Protein AF-A0A1F2Q9S8-F1 (afdb_monomer_lite)

Foldseek 3Di:
DVLLVVLLVVLVVLLVVLVVLLVLLVVLLVVLVVLLVVLVVLLVVLVVLLVVLVVLLVVLVVLLVVLVVLLVVLVVCVVVVNVVVSVVSPVSSVVSNVVSVVSNVVSVVSNVVSVVSNVVSVVSNVSSVVSNVSSVVSNVSSVVSNVVSVVSNVVSVVVVVVVVVVVVVVVVVVVVVVVVVVVVVVVVVVVVVVVD

Structure (mmCIF, N/CA/C/O backbone):
data_AF-A0A1F2Q9S8-F1
#
_entry.id   AF-A0A1F2Q9S8-F1
#
loop_
_atom_site.group_PDB
_atom_site.id
_atom_site.type_symbol
_atom_site.label_atom_id
_atom_site.label_alt_id
_atom_site.label_comp_id
_atom_site.label_asym_id
_atom_site.label_entity_id
_atom_site.label_seq_id
_atom_site.pdbx_PDB_ins_code
_atom_site.Cartn_x
_atom_site.Cartn_y
_atom_site.Cartn_z
_atom_site.occupancy
_atom_site.B_iso_or_equiv
_atom_site.auth_seq_id
_atom_site.auth_comp_id
_atom_site.auth_asym_id
_atom_site.auth_atom_id
_atom_site.pdbx_PDB_model_num
ATOM 1 N N . MET A 1 1 ? 30.859 6.695 -45.271 1.00 65.25 1 MET A N 1
ATOM 2 C CA . MET A 1 1 ? 31.665 6.628 -44.022 1.00 65.25 1 MET A CA 1
ATOM 3 C C . MET A 1 1 ? 31.044 7.451 -42.889 1.00 65.25 1 MET A C 1
ATOM 5 O O . MET A 1 1 ? 30.723 6.856 -41.873 1.00 65.25 1 MET A O 1
ATOM 9 N N . ILE A 1 2 ? 30.815 8.766 -43.056 1.00 80.19 2 ILE A N 1
ATOM 10 C CA . ILE A 1 2 ? 30.236 9.647 -42.009 1.00 80.19 2 ILE A CA 1
ATOM 11 C C . ILE A 1 2 ? 28.871 9.138 -41.509 1.00 80.19 2 ILE A C 1
ATOM 13 O O . ILE A 1 2 ? 28.697 8.956 -40.314 1.00 80.19 2 ILE A O 1
ATOM 17 N N . GLN A 1 3 ? 27.969 8.761 -42.421 1.00 83.81 3 GLN A N 1
ATOM 18 C CA . GLN A 1 3 ? 26.651 8.215 -42.061 1.00 83.81 3 GLN A CA 1
ATOM 19 C C . GLN A 1 3 ? 26.720 6.936 -41.205 1.00 83.81 3 GLN A C 1
ATOM 21 O O . GLN A 1 3 ? 25.879 6.733 -40.338 1.00 83.81 3 GLN A O 1
ATOM 26 N N . GLY A 1 4 ? 27.731 6.084 -41.412 1.00 88.88 4 GLY A N 1
ATOM 27 C CA . GLY A 1 4 ? 27.910 4.879 -40.600 1.00 88.88 4 GLY A CA 1
ATOM 28 C C . GLY A 1 4 ? 28.451 5.178 -39.200 1.00 88.88 4 GLY A C 1
ATOM 29 O O . GLY A 1 4 ? 28.052 4.532 -38.237 1.00 88.88 4 GLY A O 1
ATOM 30 N N . VAL A 1 5 ? 29.310 6.195 -39.065 1.00 91.12 5 VAL A N 1
ATOM 31 C CA . VAL A 1 5 ? 29.773 6.687 -37.755 1.00 91.12 5 VAL A CA 1
ATOM 32 C C . VAL A 1 5 ? 28.615 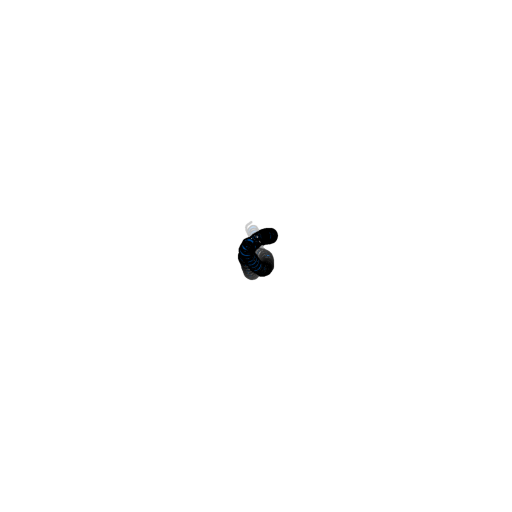7.309 -36.974 1.00 91.12 5 VAL A C 1
ATOM 34 O O . VAL A 1 5 ? 28.475 7.037 -35.783 1.00 91.12 5 VAL A O 1
ATOM 37 N N . ASP A 1 6 ? 27.759 8.083 -37.644 1.00 93.69 6 ASP A N 1
ATOM 38 C CA . ASP A 1 6 ? 26.580 8.694 -37.026 1.00 93.69 6 ASP A CA 1
ATOM 39 C C . ASP A 1 6 ? 25.583 7.629 -36.535 1.00 93.69 6 ASP A C 1
ATOM 41 O O . ASP A 1 6 ? 25.108 7.710 -35.401 1.00 93.69 6 ASP A O 1
ATOM 45 N N . ALA A 1 7 ? 25.328 6.586 -37.335 1.00 93.38 7 ALA A N 1
ATOM 46 C CA . ALA A 1 7 ? 24.478 5.458 -36.943 1.00 93.38 7 ALA A CA 1
ATOM 47 C C . ALA A 1 7 ? 25.038 4.689 -35.730 1.00 93.38 7 ALA A C 1
ATOM 49 O O . ALA A 1 7 ? 24.298 4.380 -34.799 1.00 93.38 7 ALA A O 1
ATOM 50 N N . MET A 1 8 ? 26.356 4.464 -35.665 1.00 94.38 8 MET A N 1
ATOM 51 C CA . MET A 1 8 ? 26.987 3.852 -34.485 1.00 94.38 8 MET A CA 1
ATOM 52 C C . MET A 1 8 ? 26.904 4.732 -33.237 1.00 94.38 8 MET A C 1
ATOM 54 O O . MET A 1 8 ? 26.720 4.224 -32.131 1.00 94.38 8 MET A O 1
ATOM 58 N N . ALA A 1 9 ? 27.051 6.049 -33.391 1.00 95.50 9 ALA A N 1
ATOM 59 C CA . ALA A 1 9 ? 26.916 6.979 -32.276 1.00 95.50 9 ALA A CA 1
ATOM 60 C C . ALA A 1 9 ? 25.474 6.995 -31.742 1.00 95.50 9 ALA A C 1
ATOM 62 O O . ALA A 1 9 ? 25.270 7.009 -30.524 1.00 95.50 9 ALA A O 1
ATOM 63 N N . ALA A 1 10 ? 24.482 6.940 -32.639 1.00 95.75 10 ALA A N 1
ATOM 64 C CA . ALA A 1 10 ? 23.075 6.792 -32.280 1.00 95.75 10 ALA A CA 1
ATOM 65 C C . ALA A 1 10 ? 22.824 5.464 -31.550 1.00 95.75 10 ALA A C 1
ATOM 67 O O . ALA A 1 10 ? 22.275 5.479 -30.449 1.00 95.75 10 ALA A O 1
ATOM 68 N N . ALA A 1 11 ? 23.322 4.346 -32.087 1.00 96.81 11 ALA A N 1
ATOM 69 C CA . ALA A 1 11 ? 23.244 3.037 -31.445 1.00 96.81 11 ALA A CA 1
ATOM 70 C C . ALA A 1 11 ? 23.799 3.071 -30.013 1.00 96.81 11 ALA A C 1
ATOM 72 O O . ALA A 1 11 ? 23.121 2.661 -29.070 1.00 96.81 11 ALA A O 1
ATOM 73 N N . GLU A 1 12 ? 24.999 3.621 -29.807 1.00 97.44 12 GLU A N 1
ATOM 74 C CA . GLU A 1 12 ? 25.605 3.703 -28.475 1.00 97.44 12 GLU A CA 1
ATOM 75 C C . GLU A 1 12 ? 24.784 4.577 -27.512 1.00 97.44 12 GLU A C 1
ATOM 77 O O . GLU A 1 12 ? 24.667 4.259 -26.319 1.00 97.44 12 GLU A O 1
ATOM 82 N N . ALA A 1 13 ? 24.214 5.678 -28.008 1.00 96.69 13 ALA A N 1
ATOM 83 C CA . ALA A 1 13 ? 23.355 6.552 -27.219 1.00 96.69 13 ALA A CA 1
ATOM 84 C C . ALA A 1 13 ? 22.082 5.824 -26.762 1.00 96.69 13 ALA A C 1
ATOM 86 O O . ALA A 1 13 ? 21.768 5.859 -25.567 1.00 96.69 13 ALA A O 1
ATOM 87 N N . VAL A 1 14 ? 21.414 5.108 -27.672 1.00 97.31 14 VAL A N 1
ATOM 88 C CA . VAL A 1 14 ? 20.227 4.300 -27.359 1.00 97.31 14 VAL A CA 1
ATOM 89 C C . VAL A 1 14 ? 20.585 3.203 -26.346 1.00 97.31 14 VAL A C 1
ATOM 91 O O . VAL A 1 14 ? 19.981 3.158 -25.277 1.00 97.31 14 VAL A O 1
ATOM 94 N N . ALA A 1 15 ? 21.662 2.432 -26.547 1.00 97.62 15 ALA A N 1
ATOM 95 C CA . ALA A 1 15 ? 22.108 1.411 -25.581 1.00 97.62 15 ALA A CA 1
ATOM 96 C C . ALA A 1 15 ? 22.413 1.974 -24.182 1.00 97.62 15 ALA A C 1
ATOM 98 O O . ALA A 1 15 ? 22.233 1.306 -23.154 1.00 97.62 15 ALA A O 1
ATOM 99 N N . LYS A 1 16 ? 22.957 3.194 -24.091 1.00 97.81 16 LYS A N 1
ATOM 100 C CA . LYS A 1 16 ? 23.174 3.861 -22.797 1.00 97.81 16 LYS A CA 1
ATOM 101 C C . LYS A 1 16 ? 21.846 4.231 -22.144 1.00 97.81 16 LYS A C 1
ATOM 103 O O . LYS A 1 16 ? 21.702 3.973 -20.946 1.00 97.81 16 LYS A O 1
ATOM 108 N N . LEU A 1 17 ? 20.906 4.794 -22.902 1.00 97.50 17 LEU A N 1
ATOM 109 C CA . LEU A 1 17 ? 19.589 5.175 -22.400 1.00 97.50 17 LEU A CA 1
ATOM 110 C C . LEU A 1 17 ? 18.799 3.946 -21.937 1.00 97.50 17 LEU A C 1
ATOM 112 O O . LEU A 1 17 ? 18.350 3.934 -20.792 1.00 97.50 17 LEU A O 1
ATOM 116 N N . SER A 1 18 ? 18.751 2.880 -22.737 1.00 97.62 18 SER A N 1
ATOM 117 C CA . SER A 1 18 ? 18.101 1.613 -22.383 1.00 97.62 18 SER A CA 1
ATOM 118 C C . SER A 1 18 ? 18.614 1.061 -21.059 1.00 97.62 18 SER A C 1
ATOM 120 O O . SER A 1 18 ? 17.834 0.749 -20.168 1.00 97.62 18 SER A O 1
ATOM 122 N N . ARG A 1 19 ? 19.932 1.058 -20.824 1.00 98.19 19 ARG A N 1
ATOM 123 C CA . ARG A 1 19 ? 20.497 0.616 -19.531 1.00 98.19 19 ARG A CA 1
ATOM 124 C C . ARG A 1 19 ? 20.125 1.508 -18.346 1.00 98.19 19 ARG A C 1
ATOM 126 O O . ARG A 1 19 ? 20.180 1.058 -17.200 1.00 98.19 19 ARG A O 1
ATOM 133 N N . VAL A 1 20 ? 19.852 2.791 -18.566 1.00 98.12 20 VAL A N 1
ATOM 134 C CA . VAL A 1 20 ? 19.359 3.690 -17.509 1.00 98.12 20 VAL A CA 1
ATOM 135 C C . VAL A 1 20 ? 17.890 3.398 -17.230 1.00 98.12 20 VAL A C 1
ATOM 137 O O . VAL A 1 20 ? 17.534 3.216 -16.067 1.00 98.12 20 VAL A O 1
ATOM 140 N N . VAL A 1 21 ? 17.073 3.282 -18.277 1.00 97.94 21 VAL A N 1
ATOM 141 C CA . VAL A 1 21 ? 15.643 2.975 -18.169 1.00 97.94 21 VAL A CA 1
ATOM 142 C C . VAL A 1 21 ? 15.426 1.595 -17.539 1.00 97.94 21 VAL A C 1
ATOM 144 O O . VAL A 1 21 ? 14.635 1.492 -16.612 1.00 97.94 21 VAL A O 1
ATOM 147 N N . ALA A 1 22 ? 16.209 0.578 -17.910 1.00 98.38 22 ALA A N 1
ATOM 148 C CA . ALA A 1 22 ? 16.161 -0.755 -17.305 1.00 98.38 22 ALA A CA 1
ATOM 149 C C . ALA A 1 22 ? 16.418 -0.715 -15.791 1.00 98.38 22 ALA A C 1
ATOM 151 O O . ALA A 1 22 ? 15.724 -1.349 -14.999 1.00 98.38 22 ALA A O 1
ATOM 152 N N . ARG A 1 23 ? 17.425 0.063 -15.366 1.00 98.12 23 ARG A N 1
ATOM 153 C CA . ARG A 1 23 ? 17.747 0.235 -13.942 1.00 98.12 23 ARG A CA 1
ATOM 154 C C . ARG A 1 23 ? 16.655 0.989 -13.193 1.00 98.12 23 ARG A C 1
ATOM 156 O O . ARG A 1 23 ? 16.403 0.652 -12.041 1.00 98.12 23 ARG A O 1
ATOM 163 N N . ALA A 1 24 ? 16.040 1.988 -13.824 1.00 97.94 24 ALA A N 1
ATOM 164 C CA . ALA A 1 24 ? 14.883 2.672 -13.262 1.00 97.94 24 ALA A CA 1
ATOM 165 C C . ALA A 1 24 ? 13.705 1.696 -13.124 1.00 97.94 24 ALA A C 1
ATOM 167 O O . ALA A 1 24 ? 13.215 1.515 -12.020 1.00 97.94 24 ALA A O 1
ATOM 168 N N . GLY A 1 25 ? 13.363 0.957 -14.181 1.00 98.31 25 GLY A N 1
ATOM 169 C CA . GLY A 1 25 ? 12.264 -0.005 -14.154 1.00 98.31 25 GLY A CA 1
ATOM 170 C C . GLY A 1 25 ? 12.431 -1.093 -13.093 1.00 98.31 25 GLY A C 1
ATOM 171 O O . GLY A 1 25 ? 11.531 -1.330 -12.294 1.00 98.31 25 GLY A O 1
ATOM 172 N N . ALA A 1 26 ? 13.623 -1.689 -12.987 1.00 98.31 26 ALA A N 1
ATOM 173 C CA . ALA A 1 26 ? 13.920 -2.667 -11.938 1.00 98.31 26 ALA A CA 1
ATOM 174 C C . ALA A 1 26 ? 13.807 -2.081 -10.519 1.00 98.31 26 ALA A C 1
ATOM 176 O O . ALA A 1 26 ? 13.418 -2.782 -9.580 1.00 98.31 26 ALA A O 1
ATOM 177 N N . LYS A 1 27 ? 14.167 -0.803 -10.346 1.00 98.38 27 LYS A N 1
ATOM 178 C CA . LYS A 1 27 ? 14.027 -0.102 -9.071 1.00 98.38 27 LYS A CA 1
ATOM 179 C C . LYS A 1 27 ? 12.552 0.125 -8.736 1.00 98.38 27 LYS A C 1
ATOM 181 O O . LYS A 1 27 ? 12.167 -0.164 -7.607 1.00 98.38 27 LYS A O 1
ATOM 186 N N . ASP A 1 28 ? 11.756 0.577 -9.695 1.00 98.56 28 ASP A N 1
ATOM 187 C CA . ASP A 1 28 ? 10.343 0.900 -9.487 1.00 98.56 28 ASP A CA 1
ATOM 188 C C . ASP A 1 28 ? 9.533 -0.365 -9.166 1.00 98.56 28 ASP A C 1
ATOM 190 O O . ASP A 1 28 ? 8.791 -0.382 -8.189 1.00 98.56 28 ASP A O 1
ATOM 194 N N . VAL A 1 29 ? 9.795 -1.496 -9.841 1.00 98.62 29 VAL A N 1
ATOM 195 C CA . VAL A 1 29 ? 9.211 -2.803 -9.462 1.00 98.62 29 VAL A CA 1
ATOM 196 C C . VAL A 1 29 ? 9.560 -3.175 -8.014 1.00 98.62 29 VAL A C 1
ATOM 198 O O . VAL A 1 29 ? 8.713 -3.634 -7.239 1.00 98.62 29 VAL A O 1
ATOM 201 N N . LEU A 1 30 ? 10.815 -2.976 -7.605 1.00 98.31 30 LEU A N 1
ATOM 202 C CA . LEU A 1 30 ? 11.242 -3.271 -6.237 1.00 98.31 30 LEU A CA 1
ATOM 203 C C . LEU A 1 30 ? 10.598 -2.328 -5.208 1.00 98.31 30 LEU A C 1
ATOM 205 O O . LEU A 1 30 ? 10.304 -2.748 -4.089 1.00 98.31 30 LEU A O 1
ATOM 209 N N . GLU A 1 31 ? 10.418 -1.053 -5.536 1.00 98.19 31 GLU A N 1
ATOM 210 C CA . GLU A 1 31 ? 9.751 -0.089 -4.658 1.00 98.19 31 GLU A CA 1
ATOM 211 C C . GLU A 1 31 ? 8.249 -0.378 -4.576 1.00 98.19 31 GLU A C 1
ATOM 213 O O . GLU A 1 31 ? 7.729 -0.501 -3.466 1.00 98.19 31 GLU A O 1
ATOM 218 N N . GLY A 1 32 ? 7.589 -0.641 -5.702 1.00 98.38 32 GLY A N 1
ATOM 219 C CA . GLY A 1 32 ? 6.180 -1.019 -5.759 1.00 98.38 32 GLY A CA 1
ATOM 220 C C . GLY A 1 32 ? 5.868 -2.284 -4.958 1.00 98.38 32 GLY A C 1
ATOM 221 O O . GLY A 1 32 ? 4.951 -2.290 -4.138 1.00 98.38 32 GLY A O 1
ATOM 222 N N . THR A 1 33 ? 6.694 -3.331 -5.059 1.00 98.31 33 THR A N 1
ATOM 223 C CA . THR A 1 33 ? 6.523 -4.551 -4.237 1.00 98.31 33 THR A CA 1
ATOM 224 C C . THR A 1 33 ? 6.689 -4.302 -2.735 1.00 98.31 33 THR A C 1
ATOM 226 O O . THR A 1 33 ? 5.971 -4.899 -1.930 1.00 98.31 33 THR A O 1
ATOM 229 N N . LYS A 1 34 ? 7.587 -3.397 -2.321 1.00 98.19 34 LYS A N 1
ATOM 230 C CA . LYS A 1 34 ? 7.711 -2.992 -0.908 1.00 98.19 34 LYS A CA 1
ATOM 231 C C . LYS A 1 34 ? 6.494 -2.207 -0.435 1.00 98.19 34 LYS A C 1
ATOM 233 O O . LYS A 1 34 ? 6.051 -2.405 0.693 1.00 98.19 34 LYS A O 1
ATOM 238 N N . VAL A 1 35 ? 5.964 -1.329 -1.282 1.00 98.19 35 VAL A N 1
ATOM 239 C CA . VAL A 1 35 ? 4.748 -0.561 -0.996 1.00 98.19 35 VAL A CA 1
ATOM 240 C C . VAL A 1 35 ? 3.543 -1.501 -0.859 1.00 98.19 35 VAL A C 1
ATOM 242 O O . VAL A 1 35 ? 2.776 -1.359 0.091 1.00 98.19 35 VAL A O 1
ATOM 245 N N . LEU A 1 36 ? 3.429 -2.525 -1.710 1.00 98.31 36 LEU A N 1
ATOM 246 C CA . LEU A 1 36 ? 2.415 -3.583 -1.590 1.00 98.31 36 LEU A CA 1
ATOM 247 C C . LEU A 1 36 ? 2.557 -4.406 -0.305 1.00 98.31 36 LEU A C 1
ATOM 249 O O . LEU A 1 36 ? 1.564 -4.737 0.336 1.00 98.31 36 LEU A O 1
ATOM 253 N N . ALA A 1 37 ? 3.779 -4.733 0.111 1.00 98.31 37 ALA A N 1
ATOM 254 C CA . ALA A 1 37 ? 3.985 -5.399 1.396 1.00 98.31 37 ALA A CA 1
ATOM 255 C C . ALA A 1 37 ? 3.545 -4.496 2.564 1.00 98.31 37 ALA A C 1
ATOM 257 O O . ALA A 1 37 ? 2.824 -4.933 3.460 1.00 98.31 37 ALA A O 1
ATOM 258 N N . ALA A 1 38 ? 3.908 -3.211 2.517 1.00 98.19 38 ALA A N 1
ATOM 259 C CA . ALA A 1 38 ? 3.494 -2.241 3.526 1.00 98.19 38 ALA A CA 1
ATOM 260 C C . ALA A 1 38 ? 1.967 -2.058 3.569 1.00 98.19 38 ALA A C 1
ATOM 262 O O . ALA A 1 38 ? 1.398 -1.912 4.651 1.00 98.19 38 ALA A O 1
ATOM 263 N N . SER A 1 39 ? 1.280 -2.100 2.423 1.00 98.44 39 SER A N 1
ATOM 264 C CA . SER A 1 39 ? -0.182 -2.017 2.388 1.00 98.44 39 SER A CA 1
ATOM 265 C C . SER A 1 39 ? -0.843 -3.213 3.078 1.00 98.44 39 SER A C 1
ATOM 267 O O . SER A 1 39 ? -1.779 -3.031 3.857 1.00 98.44 39 SER A O 1
ATOM 269 N N . GLN A 1 40 ? -0.315 -4.424 2.889 1.00 98.06 40 GLN A N 1
ATOM 270 C CA . GLN A 1 40 ? -0.795 -5.634 3.568 1.00 98.06 40 GLN A CA 1
ATOM 271 C C . GLN A 1 40 ? -0.587 -5.577 5.087 1.00 98.06 40 GLN A C 1
ATOM 273 O O . GLN A 1 40 ? -1.463 -5.998 5.854 1.00 98.06 40 GLN A O 1
ATOM 278 N N . ASP A 1 41 ? 0.534 -5.013 5.537 1.00 98.31 41 ASP A N 1
ATOM 279 C CA . ASP A 1 41 ? 0.789 -4.789 6.961 1.00 98.31 41 ASP A CA 1
ATOM 280 C C . ASP A 1 41 ? -0.227 -3.806 7.558 1.00 98.31 41 ASP A C 1
ATOM 282 O O . ASP A 1 41 ? -0.808 -4.075 8.615 1.00 98.31 41 ASP A O 1
ATOM 286 N N . ILE A 1 42 ? -0.513 -2.699 6.862 1.00 98.06 42 ILE A N 1
ATOM 287 C CA . ILE A 1 42 ? -1.533 -1.725 7.283 1.00 98.06 42 ILE A CA 1
ATOM 288 C C . ILE A 1 42 ? -2.918 -2.382 7.318 1.00 98.06 42 ILE A C 1
ATOM 290 O O . ILE A 1 42 ? -3.662 -2.191 8.284 1.00 98.06 42 ILE A O 1
ATOM 294 N N . ALA A 1 43 ? -3.262 -3.198 6.318 1.00 98.06 43 ALA A N 1
ATOM 295 C CA . ALA A 1 43 ? -4.525 -3.931 6.293 1.00 98.06 43 ALA A CA 1
ATOM 296 C C . ALA A 1 43 ? -4.645 -4.856 7.518 1.00 98.06 43 ALA A C 1
ATOM 298 O O . ALA A 1 43 ? -5.659 -4.843 8.220 1.00 98.06 43 ALA A O 1
ATOM 299 N N . SER A 1 44 ? -3.579 -5.584 7.852 1.00 98.25 44 SER A N 1
ATOM 300 C CA . SER A 1 44 ? -3.530 -6.464 9.026 1.00 98.25 44 SER A CA 1
ATOM 301 C C . SER A 1 44 ? -3.675 -5.690 10.342 1.00 98.25 44 SER A C 1
ATOM 303 O O . SER A 1 44 ? -4.423 -6.101 11.233 1.00 98.25 44 SER A O 1
ATOM 305 N N . GLN A 1 45 ? -3.023 -4.530 10.459 1.00 97.75 45 GLN A N 1
ATOM 306 C CA . GLN A 1 45 ? -3.175 -3.640 11.614 1.00 97.75 45 GLN A CA 1
ATOM 307 C C . GLN A 1 45 ? -4.596 -3.082 11.725 1.00 97.75 45 GLN A C 1
ATOM 309 O O . GLN A 1 45 ? -5.137 -3.008 12.829 1.00 97.75 45 GLN A O 1
ATOM 314 N N . SER A 1 46 ? -5.231 -2.737 10.602 1.00 97.62 46 SER A N 1
ATOM 315 C CA . SER A 1 46 ? -6.605 -2.231 10.590 1.00 97.62 46 SER A CA 1
ATOM 316 C C . SER A 1 46 ? -7.595 -3.259 11.149 1.00 97.62 46 SER A C 1
ATOM 318 O O . SER A 1 46 ? -8.444 -2.916 11.973 1.00 97.62 46 SER A O 1
ATOM 320 N N . LEU A 1 47 ? -7.420 -4.539 10.799 1.00 97.94 47 LEU A N 1
ATOM 321 C CA . LEU A 1 47 ? -8.208 -5.647 11.338 1.00 97.94 47 LEU A CA 1
ATOM 322 C C . LEU A 1 47 ? -7.986 -5.823 12.844 1.00 97.94 47 LEU A C 1
ATOM 324 O O . LEU A 1 47 ? -8.954 -5.974 13.589 1.00 97.94 47 LEU A O 1
ATOM 328 N N . ALA A 1 48 ? -6.735 -5.759 13.307 1.00 97.62 48 ALA A N 1
ATOM 329 C CA . ALA A 1 48 ? -6.416 -5.870 14.729 1.00 97.62 48 ALA A CA 1
ATOM 330 C C . ALA A 1 48 ? -7.043 -4.728 15.551 1.00 97.62 48 ALA A C 1
ATOM 332 O O . ALA A 1 48 ? -7.667 -4.973 16.583 1.00 97.62 48 ALA A O 1
ATOM 333 N N . VAL A 1 49 ? -6.943 -3.484 15.073 1.00 97.12 49 VAL A N 1
ATOM 334 C CA . VAL A 1 49 ? -7.573 -2.319 15.720 1.00 97.12 49 VAL A CA 1
ATOM 335 C C . VAL A 1 49 ? -9.101 -2.434 15.690 1.00 97.12 49 VAL A C 1
ATOM 337 O O . VAL A 1 49 ? -9.762 -2.103 16.675 1.00 97.12 49 VAL A O 1
ATOM 340 N N . GLY A 1 50 ? -9.670 -2.944 14.596 1.00 97.38 50 GLY A N 1
ATOM 341 C CA . GLY A 1 50 ? -11.104 -3.210 14.483 1.00 97.38 50 GLY A CA 1
ATOM 342 C C . GLY A 1 50 ? -11.596 -4.254 15.490 1.00 97.38 50 GLY A C 1
ATOM 343 O O . GLY A 1 50 ? -12.639 -4.058 16.111 1.00 97.38 50 GLY A O 1
ATOM 344 N N . ALA A 1 51 ? -10.827 -5.321 15.716 1.00 96.50 51 ALA A N 1
ATOM 345 C CA . ALA A 1 51 ? -11.144 -6.327 16.728 1.00 96.50 51 ALA A CA 1
ATOM 346 C C . ALA A 1 51 ? -11.125 -5.738 18.150 1.00 96.50 51 ALA A C 1
ATOM 348 O O . ALA A 1 51 ? -12.060 -5.961 18.916 1.00 96.50 51 ALA A O 1
ATOM 349 N N . LEU A 1 52 ? -10.120 -4.914 18.472 1.00 95.50 52 LEU A N 1
ATOM 350 C CA . LEU A 1 52 ? -10.045 -4.211 19.760 1.00 95.50 52 LEU A CA 1
ATOM 351 C C . LEU A 1 52 ? -11.223 -3.249 19.967 1.00 95.50 52 LEU A C 1
ATOM 353 O O . LEU A 1 52 ? -11.745 -3.136 21.071 1.00 95.50 52 LEU A O 1
ATOM 357 N N . SER A 1 53 ? -11.663 -2.565 18.906 1.00 96.81 53 SER A N 1
ATOM 358 C CA . SER A 1 53 ? -12.857 -1.712 18.934 1.00 96.81 53 SER A CA 1
ATOM 359 C C . SER A 1 53 ? -14.119 -2.503 19.286 1.00 96.81 53 SER A C 1
ATOM 361 O O . SER A 1 53 ? -14.908 -2.051 20.115 1.00 96.81 53 SER A O 1
ATOM 363 N N . ALA A 1 54 ? -14.300 -3.687 18.696 1.00 97.00 54 ALA A N 1
ATOM 364 C CA . ALA A 1 54 ? -15.447 -4.542 18.988 1.00 97.00 54 ALA A CA 1
ATOM 365 C C . ALA A 1 54 ? -15.436 -5.039 20.444 1.00 97.00 54 ALA A C 1
ATOM 367 O O . ALA A 1 54 ? -16.457 -4.964 21.123 1.00 97.00 54 ALA A O 1
ATOM 368 N N . GLU A 1 55 ? -14.275 -5.466 20.946 1.00 97.00 55 GLU A N 1
ATOM 369 C CA . GLU A 1 55 ? -14.125 -5.913 22.337 1.00 97.00 55 GLU A CA 1
ATOM 370 C C . GLU A 1 55 ? -14.375 -4.776 23.342 1.00 97.00 55 GLU A C 1
ATOM 372 O O . GLU A 1 55 ? -15.100 -4.956 24.325 1.00 97.00 55 GLU A O 1
ATOM 377 N N . ASP A 1 56 ? -13.840 -3.578 23.077 1.00 97.88 56 ASP A N 1
ATOM 378 C CA . ASP A 1 56 ? -14.121 -2.392 23.891 1.00 97.88 56 ASP A CA 1
ATOM 379 C C . ASP A 1 56 ? -15.626 -2.065 23.881 1.00 97.88 56 ASP A C 1
ATOM 381 O O . ASP A 1 56 ? -16.191 -1.732 24.924 1.00 97.88 56 ASP A O 1
ATOM 385 N N . LEU A 1 57 ? -16.309 -2.177 22.735 1.00 97.94 57 LEU A N 1
ATOM 386 C CA . LEU A 1 57 ? -17.749 -1.919 22.652 1.00 97.94 57 LEU A CA 1
ATOM 387 C C . LEU A 1 57 ? -18.547 -2.895 23.526 1.00 97.94 57 LEU A C 1
ATOM 389 O O . LEU A 1 57 ? -19.406 -2.453 24.294 1.00 97.94 57 LEU A O 1
ATOM 393 N N . ASP A 1 58 ? -18.239 -4.188 23.454 1.00 98.19 58 ASP A N 1
ATOM 394 C CA . ASP A 1 58 ? -18.892 -5.218 24.267 1.00 98.19 58 ASP A CA 1
ATOM 395 C C . ASP A 1 58 ? -18.685 -4.964 25.765 1.00 98.19 58 ASP A C 1
ATOM 397 O O . ASP A 1 58 ? -19.643 -5.003 26.548 1.00 98.19 58 ASP A O 1
ATOM 401 N N . LEU A 1 59 ? -17.459 -4.614 26.171 1.00 97.94 59 LEU A N 1
ATOM 402 C CA . LEU A 1 59 ? -17.158 -4.228 27.550 1.00 97.94 59 LEU A CA 1
ATOM 403 C C . LEU A 1 59 ? -17.965 -2.995 27.977 1.00 97.94 59 LEU A C 1
ATOM 405 O O . LEU A 1 59 ? -18.559 -2.978 29.059 1.00 97.94 59 LEU A O 1
ATOM 409 N N . GLY A 1 60 ? -18.008 -1.964 27.136 1.00 98.00 60 GLY A N 1
ATOM 410 C CA . GLY A 1 60 ? -18.767 -0.746 27.393 1.00 98.00 60 GLY A CA 1
ATOM 411 C C . GLY A 1 60 ? -20.262 -1.018 27.583 1.00 98.00 60 GLY A C 1
ATOM 412 O O . GLY A 1 60 ? -20.864 -0.538 28.546 1.00 98.00 60 GLY A O 1
ATOM 413 N N . LEU A 1 61 ? -20.858 -1.848 26.726 1.00 98.25 61 LEU A N 1
ATOM 414 C CA . LEU A 1 61 ? -22.263 -2.251 26.831 1.00 98.25 61 LEU A CA 1
ATOM 415 C C . LEU A 1 61 ? -22.534 -3.092 28.086 1.00 98.25 61 LEU A C 1
ATOM 417 O O . LEU A 1 61 ? -23.542 -2.871 28.765 1.00 98.25 61 LEU A O 1
ATOM 421 N N . ALA A 1 62 ? -21.628 -4.003 28.445 1.00 98.38 62 ALA A N 1
ATOM 422 C CA . ALA A 1 62 ? -21.735 -4.783 29.675 1.00 98.38 62 ALA A CA 1
ATOM 423 C C . ALA A 1 62 ? -21.718 -3.882 30.923 1.00 98.38 62 ALA A C 1
ATOM 425 O O . ALA A 1 62 ? -22.563 -4.029 31.810 1.00 98.38 62 ALA A O 1
ATOM 426 N N . LEU A 1 63 ? -20.814 -2.897 30.971 1.00 98.31 63 LEU A N 1
ATOM 427 C CA . LEU A 1 63 ? -20.743 -1.917 32.060 1.00 98.31 63 LEU A CA 1
ATOM 428 C C . LEU A 1 63 ? -22.020 -1.070 32.157 1.00 98.31 63 LEU A C 1
ATOM 430 O O . LEU A 1 63 ? -22.523 -0.852 33.262 1.00 98.31 63 LEU A O 1
ATOM 434 N N . ALA A 1 64 ? -22.577 -0.634 31.022 1.00 97.88 64 ALA A N 1
ATOM 435 C CA . ALA A 1 64 ? -23.845 0.096 30.985 1.00 97.88 64 ALA A CA 1
ATOM 436 C C . ALA A 1 64 ? -25.009 -0.759 31.516 1.00 97.88 64 ALA A C 1
ATOM 438 O O . ALA A 1 64 ? -25.841 -0.271 32.286 1.00 97.88 64 ALA A O 1
ATOM 439 N N . GLY A 1 65 ? -25.040 -2.046 31.157 1.00 97.94 65 GLY A N 1
ATOM 440 C CA . GLY A 1 65 ? -26.016 -3.007 31.667 1.00 97.94 65 GLY A CA 1
ATOM 441 C C . GLY A 1 65 ? -25.942 -3.163 33.187 1.00 97.94 65 GLY A C 1
ATOM 442 O O . GLY A 1 65 ? -26.962 -3.038 33.867 1.00 97.94 65 GLY A O 1
ATOM 443 N N . ILE A 1 66 ? -24.736 -3.355 33.733 1.00 97.75 66 ILE A N 1
ATOM 444 C CA . ILE A 1 66 ? -24.517 -3.465 35.185 1.00 97.75 66 ILE A CA 1
ATOM 445 C C . ILE A 1 66 ? -24.926 -2.169 35.894 1.00 97.75 66 ILE A C 1
ATOM 447 O O . ILE A 1 66 ? -25.594 -2.220 36.926 1.00 97.75 66 ILE A O 1
ATOM 451 N N . ALA A 1 67 ? -24.582 -1.003 35.340 1.00 97.12 67 ALA A N 1
ATOM 452 C CA . ALA A 1 67 ? -25.012 0.282 35.885 1.00 97.12 67 ALA A CA 1
ATOM 453 C C . ALA A 1 67 ? -26.546 0.370 35.977 1.00 97.12 67 ALA A C 1
ATOM 455 O O . ALA A 1 67 ? -27.087 0.680 37.038 1.00 97.12 67 ALA A O 1
ATOM 456 N N . GLY A 1 68 ? -27.259 0.016 34.903 1.00 96.62 68 GLY A N 1
ATOM 457 C CA . GLY A 1 68 ? -28.724 -0.011 34.889 1.00 96.62 68 GLY A CA 1
ATOM 458 C C . GLY A 1 68 ? -29.322 -0.980 35.915 1.00 96.62 68 GLY A C 1
ATOM 459 O O . GLY A 1 68 ? -30.281 -0.635 36.609 1.00 96.62 68 GLY A O 1
ATOM 460 N N . GLN A 1 69 ? -28.727 -2.165 36.069 1.00 97.31 69 GLN A N 1
ATOM 461 C CA . GLN A 1 69 ? -29.135 -3.143 37.083 1.00 97.31 69 GLN A CA 1
ATOM 462 C C . GLN A 1 69 ? -28.937 -2.601 38.505 1.00 97.31 69 GLN A C 1
ATOM 464 O O . GLN A 1 69 ? -29.850 -2.698 39.325 1.00 97.31 69 GLN A O 1
ATOM 469 N N . LEU A 1 70 ? -27.790 -1.976 38.799 1.00 95.12 70 LEU A N 1
ATOM 470 C CA . LEU A 1 70 ? -27.535 -1.352 40.102 1.00 95.12 70 LEU A CA 1
ATOM 471 C C . LEU A 1 70 ? -28.531 -0.227 40.394 1.00 95.12 70 LEU A C 1
ATOM 473 O O . LEU A 1 70 ? -29.070 -0.178 41.497 1.00 95.12 70 LEU A O 1
ATOM 477 N N . ARG A 1 71 ? -28.839 0.621 39.405 1.00 93.56 71 ARG A N 1
ATOM 478 C CA . ARG A 1 71 ? -29.857 1.678 39.525 1.00 93.56 71 ARG A CA 1
ATOM 479 C C . ARG A 1 71 ? -31.229 1.108 39.897 1.00 93.56 71 ARG A C 1
ATOM 481 O O . ARG A 1 71 ? -31.926 1.683 40.731 1.00 93.56 71 ARG A O 1
ATOM 488 N N . ALA A 1 72 ? -31.619 -0.022 39.306 1.00 93.12 72 ALA A N 1
ATOM 489 C CA . ALA A 1 72 ? -32.877 -0.689 39.635 1.00 93.12 72 ALA A CA 1
ATOM 490 C C . ALA A 1 72 ? -32.876 -1.240 41.074 1.00 93.12 72 ALA A C 1
ATOM 492 O O . ALA A 1 72 ? -33.849 -1.048 41.805 1.00 93.12 72 ALA A O 1
ATOM 493 N N . VAL A 1 73 ? -31.772 -1.862 41.511 1.00 93.06 73 VAL A N 1
ATOM 494 C CA . VAL A 1 73 ? -31.617 -2.360 42.892 1.00 93.06 73 VAL A CA 1
ATOM 495 C C . VAL A 1 73 ? -31.642 -1.213 43.904 1.00 93.06 73 VAL A C 1
ATOM 497 O O . VAL A 1 73 ? -32.281 -1.352 44.946 1.00 93.06 73 VAL A O 1
ATOM 500 N N . THR A 1 74 ? -31.032 -0.063 43.593 1.00 92.50 74 THR A N 1
ATOM 501 C CA . THR A 1 74 ? -31.116 1.152 44.419 1.00 92.50 74 THR A CA 1
ATOM 502 C C . THR A 1 74 ? -32.565 1.512 44.735 1.00 92.50 74 THR A C 1
ATOM 504 O O . THR A 1 74 ? -32.881 1.745 45.897 1.00 92.50 74 THR A O 1
ATOM 507 N N . GLY A 1 75 ? -33.459 1.500 43.739 1.00 88.06 75 GLY A N 1
ATOM 508 C CA . GLY A 1 75 ? -34.877 1.820 43.943 1.00 88.06 75 GLY A CA 1
ATOM 509 C C . GLY A 1 75 ? -35.584 0.870 44.918 1.00 88.06 75 GLY A C 1
ATOM 510 O O . GLY A 1 75 ? -36.400 1.305 45.729 1.00 88.06 75 GLY A O 1
ATOM 511 N N . VAL A 1 76 ? -35.228 -0.419 44.900 1.00 89.94 76 VAL A N 1
ATOM 512 C CA . VAL A 1 76 ? -35.760 -1.408 45.854 1.00 89.94 76 VAL A CA 1
ATOM 513 C C . VAL A 1 76 ? -35.207 -1.159 47.258 1.00 89.94 76 VAL A C 1
ATOM 515 O O . VAL A 1 76 ? -35.966 -1.108 48.222 1.00 89.94 76 VAL A O 1
ATOM 518 N N . VAL A 1 77 ? -33.896 -0.971 47.387 1.00 91.31 77 VAL A N 1
ATOM 519 C CA . VAL A 1 77 ? -33.210 -0.757 48.674 1.00 91.31 77 VAL A CA 1
ATOM 520 C C . VAL A 1 77 ? -33.660 0.543 49.351 1.00 91.31 77 VAL A C 1
ATOM 522 O O . VAL A 1 77 ? -33.796 0.586 50.576 1.00 91.31 77 VAL A O 1
ATOM 525 N N . ASP A 1 78 ? -33.938 1.584 48.569 1.00 90.19 78 ASP A N 1
ATOM 526 C CA . ASP A 1 78 ? -34.476 2.849 49.072 1.00 90.19 78 ASP A CA 1
ATOM 527 C C . ASP A 1 78 ? -35.901 2.669 49.621 1.00 90.19 78 ASP A C 1
ATOM 529 O O . ASP A 1 78 ? -36.212 3.126 50.721 1.00 90.19 78 ASP A O 1
ATOM 533 N N . SER A 1 79 ? -36.738 1.874 48.938 1.00 89.25 79 SER A N 1
ATOM 534 C CA . SER A 1 79 ? -38.092 1.539 49.411 1.00 89.25 79 SER A CA 1
ATOM 535 C C . SER A 1 79 ? -38.112 0.741 50.724 1.00 89.25 79 SER A C 1
ATOM 537 O O . SER A 1 79 ? -39.076 0.822 51.484 1.00 89.25 79 SER A O 1
ATOM 539 N N . LEU A 1 80 ? -37.032 0.008 51.021 1.00 90.94 80 LEU A N 1
ATOM 540 C CA . LEU A 1 80 ? -36.840 -0.722 52.279 1.00 90.94 80 LEU A CA 1
ATOM 541 C C . LEU A 1 80 ? -36.313 0.171 53.420 1.00 90.94 80 LEU A C 1
ATOM 543 O O . LEU A 1 80 ? -36.080 -0.319 54.525 1.00 90.94 80 LEU A O 1
ATOM 547 N N . GLY A 1 81 ? -36.124 1.475 53.181 1.00 87.25 81 GLY A N 1
ATOM 548 C CA . GLY A 1 81 ? -35.705 2.452 54.192 1.00 87.25 81 GLY A CA 1
ATOM 549 C C . GLY A 1 81 ? -34.201 2.468 54.484 1.00 87.2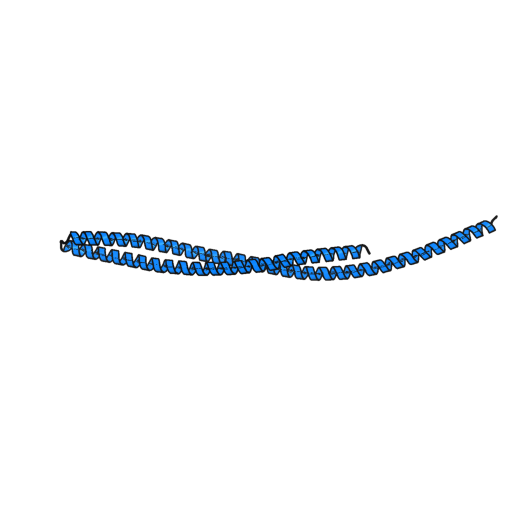5 81 GLY A C 1
ATOM 550 O O . GLY A 1 81 ? -33.760 3.124 55.429 1.00 87.25 81 GLY A O 1
ATOM 551 N N . THR A 1 82 ? -33.388 1.768 53.691 1.00 83.88 82 THR A N 1
ATOM 552 C CA . THR A 1 82 ? -31.930 1.676 53.882 1.00 83.88 82 THR A CA 1
ATOM 553 C C . THR A 1 82 ? -31.166 2.711 53.048 1.00 83.88 82 THR A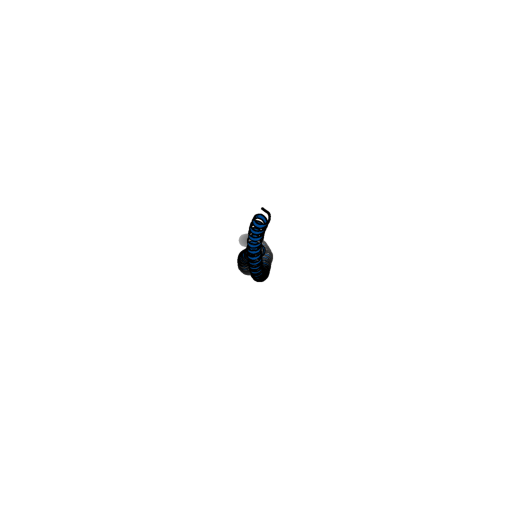 C 1
ATOM 555 O O . THR A 1 82 ? -30.483 2.383 52.076 1.00 83.88 82 THR A O 1
ATOM 558 N N . SER A 1 83 ? -31.244 3.978 53.462 1.00 81.19 83 SER A N 1
ATOM 559 C CA . SER A 1 83 ? -30.729 5.140 52.712 1.00 81.19 83 SER A CA 1
ATOM 560 C C . SER A 1 83 ? -29.215 5.129 52.448 1.00 81.19 83 SER A C 1
ATOM 562 O O . SER A 1 83 ? -28.763 5.594 51.403 1.00 81.19 83 SER A O 1
ATOM 564 N N . VAL A 1 84 ? -28.409 4.559 53.352 1.00 89.75 84 VAL A N 1
ATOM 565 C CA . VAL A 1 84 ? -26.944 4.482 53.179 1.00 89.75 84 VAL A CA 1
ATOM 566 C C . VAL A 1 84 ? -26.562 3.532 52.040 1.00 89.75 84 VAL A C 1
ATOM 568 O O . VAL A 1 84 ? -25.709 3.862 51.216 1.00 89.75 84 VAL A O 1
ATOM 571 N N . ILE A 1 85 ? -27.202 2.361 51.968 1.00 90.69 85 ILE A N 1
ATOM 572 C CA . ILE A 1 85 ? -26.922 1.363 50.926 1.00 90.69 85 ILE A CA 1
ATOM 573 C C . ILE A 1 85 ? -27.471 1.853 49.584 1.00 90.69 85 ILE A C 1
ATOM 575 O O . ILE A 1 85 ? -26.765 1.761 48.581 1.00 90.69 85 ILE A O 1
ATOM 579 N N . ALA A 1 86 ? -28.673 2.438 49.568 1.00 90.19 86 ALA A N 1
ATOM 580 C CA . ALA A 1 86 ? -29.241 3.045 48.366 1.00 90.19 86 ALA A CA 1
ATOM 581 C C . ALA A 1 86 ? -28.312 4.130 47.791 1.00 90.19 86 ALA A C 1
ATOM 583 O O . ALA A 1 86 ? -27.953 4.074 46.616 1.00 90.19 86 ALA A O 1
ATOM 584 N N . GLY A 1 87 ? -27.823 5.053 48.628 1.00 92.00 87 GLY A N 1
ATOM 585 C CA . GLY A 1 87 ? -26.875 6.086 48.199 1.00 92.00 87 GLY A CA 1
ATOM 586 C C . GLY A 1 87 ? -25.551 5.524 47.664 1.00 92.00 87 GLY A C 1
ATOM 587 O O . GLY A 1 87 ? -25.025 6.017 46.664 1.00 92.00 87 GLY A O 1
ATOM 588 N N . PHE A 1 88 ? -25.017 4.464 48.282 1.00 93.19 88 PHE A N 1
ATOM 589 C CA . PHE A 1 88 ? -23.813 3.789 47.785 1.00 93.19 88 PHE A CA 1
ATOM 590 C C . PHE A 1 88 ? -24.035 3.147 46.408 1.00 93.19 88 PHE A C 1
ATOM 592 O O . PHE A 1 88 ? -23.221 3.343 45.503 1.00 93.19 88 PHE A O 1
ATOM 599 N N . LEU A 1 89 ? -25.129 2.398 46.236 1.00 94.75 89 LEU A N 1
ATOM 600 C CA . LEU A 1 89 ? -25.459 1.732 44.974 1.00 94.75 89 LEU A CA 1
ATOM 601 C C . LEU A 1 89 ? -25.723 2.742 43.855 1.00 94.75 89 LEU A C 1
ATOM 603 O O . LEU A 1 89 ? -25.259 2.535 42.734 1.00 94.75 89 LEU A O 1
ATOM 607 N N . ASP A 1 90 ? -26.380 3.862 44.166 1.00 94.38 90 ASP A N 1
ATOM 608 C CA . ASP A 1 90 ? -26.599 4.941 43.203 1.00 94.38 90 ASP A CA 1
ATOM 609 C C . ASP A 1 90 ? -25.280 5.539 42.703 1.00 94.38 90 ASP A C 1
ATOM 611 O O . ASP A 1 90 ? -25.054 5.670 41.499 1.00 94.38 90 ASP A O 1
ATOM 615 N N . ASN A 1 91 ? -24.356 5.817 43.628 1.00 96.00 91 ASN A N 1
ATOM 616 C CA . ASN A 1 91 ? -23.039 6.341 43.286 1.00 96.00 91 ASN A CA 1
ATOM 617 C C . ASN A 1 91 ? -22.244 5.367 42.401 1.00 96.00 91 ASN A C 1
ATOM 619 O O . ASN A 1 91 ? -21.619 5.793 41.428 1.00 96.00 91 ASN A O 1
ATOM 623 N N . ARG A 1 92 ? -22.284 4.063 42.708 1.00 96.19 92 ARG A N 1
ATOM 624 C CA . ARG A 1 92 ? -21.602 3.032 41.909 1.00 96.19 92 ARG A CA 1
ATOM 625 C C . ARG A 1 92 ? -22.238 2.834 40.539 1.00 96.19 92 ARG A C 1
ATOM 627 O O . ARG A 1 92 ? -21.500 2.756 39.561 1.00 96.19 92 ARG A O 1
ATOM 634 N N . SER A 1 93 ? -23.568 2.818 40.456 1.00 96.94 93 SER A N 1
ATOM 635 C CA . SER A 1 93 ? -24.306 2.813 39.188 1.00 96.94 93 SER A CA 1
ATOM 636 C C . SER A 1 93 ? -23.841 3.961 38.294 1.00 96.94 93 SER A C 1
ATOM 638 O O . SER A 1 93 ? -23.451 3.761 37.148 1.00 96.94 93 SER A O 1
ATOM 640 N N . GLU A 1 94 ? -23.833 5.173 38.836 1.00 97.56 94 GLU A N 1
ATOM 641 C CA . GLU A 1 94 ? -23.468 6.374 38.096 1.00 97.56 94 GLU A CA 1
ATOM 642 C C . GLU A 1 94 ? -21.975 6.388 37.693 1.00 97.56 94 GLU A C 1
ATOM 644 O O . GLU A 1 94 ? -21.622 6.831 36.600 1.00 97.56 94 GLU A O 1
ATOM 649 N N . GLN A 1 95 ? -21.078 5.838 38.519 1.00 97.62 95 GLN A N 1
ATOM 650 C CA . GLN A 1 95 ? -19.672 5.640 38.142 1.00 97.62 95 GLN A CA 1
ATOM 651 C C . GLN A 1 95 ? -19.497 4.635 36.998 1.00 97.62 95 GLN A C 1
ATOM 653 O O . GLN A 1 95 ? -18.752 4.919 36.060 1.00 97.62 95 GLN A O 1
ATOM 658 N N . LEU A 1 96 ? -20.176 3.485 37.058 1.00 97.75 96 LEU A N 1
ATOM 659 C CA . LEU A 1 96 ? -20.113 2.474 36.000 1.00 97.75 96 LEU A CA 1
ATOM 660 C C . LEU A 1 96 ? -20.706 2.990 34.694 1.00 97.75 96 LEU A C 1
ATOM 662 O O . LEU A 1 96 ? -20.131 2.743 33.640 1.00 97.75 96 LEU A O 1
ATOM 666 N N . LYS A 1 97 ? -21.795 3.763 34.760 1.00 97.81 97 LYS A N 1
ATOM 667 C CA . LYS A 1 97 ? -22.380 4.419 33.589 1.00 97.81 97 LYS A CA 1
ATOM 668 C C . LYS A 1 97 ? -21.369 5.338 32.898 1.00 97.81 97 LYS A C 1
ATOM 670 O O . LYS A 1 97 ? -21.164 5.213 31.697 1.00 97.81 97 LYS A O 1
ATOM 675 N N . ARG A 1 98 ? -20.690 6.220 33.640 1.00 98.12 98 ARG A N 1
ATOM 676 C CA . ARG A 1 98 ? -19.664 7.105 33.053 1.00 98.12 98 ARG A CA 1
ATOM 677 C C . ARG A 1 98 ? -18.484 6.336 32.461 1.00 98.12 98 ARG A C 1
ATOM 679 O O . ARG A 1 98 ? -17.940 6.730 31.428 1.00 98.12 98 ARG A O 1
ATOM 686 N N . LEU A 1 99 ? -18.077 5.242 33.107 1.00 98.19 99 LEU A N 1
ATOM 687 C CA . LEU A 1 99 ? -17.035 4.373 32.568 1.00 98.19 99 LEU A CA 1
ATOM 688 C C . LEU A 1 99 ? -17.497 3.705 31.266 1.00 98.19 99 LEU A C 1
ATOM 690 O O . LEU A 1 99 ? -16.753 3.716 30.291 1.00 98.19 99 LEU A O 1
ATOM 694 N N . ALA A 1 100 ? -18.730 3.197 31.233 1.00 98.44 100 ALA A N 1
ATOM 695 C CA . ALA A 1 100 ? -19.344 2.629 30.042 1.00 98.44 100 ALA A CA 1
ATOM 696 C C . ALA A 1 100 ? -19.373 3.634 28.884 1.00 98.44 100 ALA A C 1
ATOM 698 O O . ALA A 1 100 ? -18.895 3.322 27.800 1.00 98.44 100 ALA A O 1
ATOM 699 N N . GLU A 1 101 ? -19.847 4.860 29.122 1.00 98.31 101 GLU A N 1
ATOM 700 C CA . GLU A 1 101 ? -19.855 5.937 28.122 1.00 98.31 101 GLU A CA 1
ATOM 701 C C . GLU A 1 101 ? -18.448 6.209 27.572 1.00 98.31 101 GLU A C 1
ATOM 703 O O . GLU A 1 101 ? -18.259 6.297 26.360 1.00 98.31 101 GLU A O 1
ATOM 708 N N . THR A 1 102 ? -17.442 6.274 28.449 1.00 98.31 102 THR A N 1
ATOM 709 C CA . THR A 1 102 ? -16.041 6.489 28.052 1.00 98.31 102 THR A CA 1
ATOM 710 C C . THR A 1 102 ? -15.524 5.357 27.166 1.00 98.31 102 THR A C 1
ATOM 712 O O . THR A 1 102 ? -14.910 5.611 26.129 1.00 98.31 102 THR A O 1
ATOM 715 N N . VAL A 1 103 ? -15.774 4.107 27.559 1.00 98.25 103 VAL A N 1
ATOM 716 C CA . VAL A 1 103 ? -15.324 2.922 26.820 1.00 98.25 103 VAL A CA 1
ATOM 717 C C . VAL A 1 103 ? -16.041 2.815 25.469 1.00 98.25 103 VAL A C 1
ATOM 719 O O . VAL A 1 103 ? -15.380 2.592 24.462 1.00 98.25 103 VAL A O 1
ATOM 722 N N . ILE A 1 104 ? -17.353 3.068 25.407 1.00 98.25 104 ILE A N 1
ATOM 723 C CA . ILE A 1 104 ? -18.132 3.055 24.155 1.00 98.25 104 ILE A CA 1
ATOM 724 C C . ILE A 1 104 ? -17.638 4.139 23.189 1.00 98.25 104 ILE A C 1
ATOM 726 O O . ILE A 1 104 ? -17.463 3.880 21.998 1.00 98.25 104 ILE A O 1
ATOM 730 N N . LEU A 1 105 ? -17.381 5.355 23.680 1.00 98.31 105 LEU A N 1
ATOM 731 C CA . LEU A 1 105 ? -16.839 6.430 22.845 1.00 98.31 105 LEU A CA 1
ATOM 732 C C . LEU A 1 105 ? -15.442 6.083 22.323 1.00 98.31 105 LEU A C 1
ATOM 734 O O . LEU A 1 105 ? -15.151 6.314 21.148 1.00 98.31 105 LEU A O 1
ATOM 738 N N . ARG A 1 106 ? -14.595 5.482 23.169 1.00 97.50 106 ARG A N 1
ATOM 739 C CA . ARG A 1 106 ? -13.277 4.988 22.756 1.00 97.50 106 ARG A CA 1
ATOM 740 C C . ARG A 1 106 ? -13.398 3.902 21.690 1.00 97.50 106 ARG A C 1
ATOM 742 O O . ARG A 1 106 ? -12.708 4.005 20.683 1.00 97.50 106 ARG A O 1
ATOM 749 N N . ALA A 1 107 ? -14.299 2.937 21.870 1.00 97.94 107 ALA A N 1
ATOM 750 C CA . ALA A 1 107 ? -14.593 1.893 20.892 1.00 97.94 107 ALA A CA 1
ATOM 751 C C . ALA A 1 107 ? -15.009 2.489 19.540 1.00 97.94 107 ALA A C 1
ATOM 753 O O . ALA A 1 107 ? -14.511 2.086 18.492 1.00 97.94 107 ALA A O 1
ATOM 754 N N . GLY A 1 108 ? -15.881 3.501 19.547 1.00 97.56 108 GLY A N 1
ATOM 755 C CA . GLY A 1 108 ? -16.287 4.205 18.331 1.00 97.56 108 GLY A CA 1
ATOM 756 C C . GLY A 1 108 ? -15.115 4.894 17.623 1.00 97.56 108 GLY A C 1
ATOM 757 O O . GLY A 1 108 ? -14.987 4.796 16.401 1.00 97.56 108 GLY A O 1
ATOM 758 N N . ALA A 1 109 ? -14.233 5.548 18.384 1.00 97.75 109 ALA A N 1
ATOM 759 C CA . ALA A 1 109 ? -13.042 6.205 17.850 1.00 97.75 109 ALA A CA 1
ATOM 760 C C . ALA A 1 109 ? -12.021 5.204 17.280 1.00 97.75 109 ALA A C 1
ATOM 762 O O . ALA A 1 109 ? -11.513 5.415 16.179 1.00 97.75 109 ALA A O 1
ATOM 763 N N . THR A 1 110 ? -11.753 4.092 17.973 1.00 97.56 110 THR A N 1
ATOM 764 C CA . THR A 1 110 ? -10.854 3.035 17.478 1.00 97.56 110 THR A CA 1
ATOM 765 C C . THR A 1 110 ? -11.434 2.335 16.252 1.00 97.56 110 THR A C 1
ATOM 767 O O . THR A 1 110 ? -10.703 2.057 15.306 1.00 97.56 110 THR A O 1
ATOM 770 N N . GLY A 1 111 ? -12.752 2.140 16.198 1.00 97.50 111 GLY A N 1
ATOM 771 C CA . GLY A 1 111 ? -13.429 1.594 15.022 1.00 97.50 111 GLY A CA 1
ATOM 772 C C . GLY A 1 111 ? -13.367 2.532 13.813 1.00 97.50 111 GLY A C 1
ATOM 773 O O . GLY A 1 111 ? -13.225 2.074 12.680 1.00 97.50 111 GLY A O 1
ATOM 774 N N . ALA A 1 112 ? -13.435 3.849 14.031 1.00 98.00 112 ALA A N 1
ATOM 775 C CA . ALA A 1 112 ? -13.201 4.831 12.973 1.00 98.00 112 ALA A CA 1
ATOM 776 C C . ALA A 1 112 ? -11.748 4.798 12.477 1.00 98.00 112 ALA A C 1
ATOM 778 O O . ALA A 1 112 ? -11.529 4.760 11.270 1.00 98.00 112 ALA A O 1
ATOM 779 N N . LEU A 1 113 ? -10.776 4.722 13.393 1.00 97.88 113 LEU A N 1
ATOM 780 C CA . LEU A 1 113 ? -9.360 4.579 13.050 1.00 97.88 113 LEU A CA 1
ATOM 781 C C . LEU A 1 113 ? -9.095 3.309 12.230 1.00 97.88 113 LEU A C 1
ATOM 783 O O . LEU A 1 113 ? -8.397 3.376 11.224 1.00 97.88 113 LEU A O 1
ATOM 787 N N . ALA A 1 114 ? -9.680 2.173 12.619 1.00 98.38 114 ALA A N 1
ATOM 788 C CA . ALA A 1 114 ? -9.573 0.921 11.873 1.00 98.38 114 ALA A CA 1
ATOM 789 C C . ALA A 1 114 ? -10.058 1.077 10.425 1.00 98.38 114 ALA A C 1
ATOM 791 O O . ALA A 1 114 ? -9.372 0.651 9.501 1.00 98.38 114 ALA A O 1
ATOM 792 N N . ARG A 1 115 ? -11.200 1.742 10.202 1.00 98.25 115 ARG A N 1
ATOM 793 C CA . ARG A 1 115 ? -11.701 2.002 8.842 1.00 98.25 115 ARG A CA 1
ATOM 794 C C . ARG A 1 115 ? -10.756 2.884 8.033 1.00 98.25 115 ARG A C 1
ATOM 796 O O . ARG A 1 115 ? -10.432 2.530 6.908 1.00 98.25 115 ARG A O 1
ATOM 803 N N . THR A 1 116 ? -10.261 3.974 8.614 1.00 98.44 116 THR A N 1
ATOM 804 C CA . THR A 1 116 ? -9.300 4.852 7.929 1.00 98.44 116 THR A CA 1
ATOM 805 C C . THR A 1 116 ? -7.994 4.127 7.602 1.00 98.44 116 THR A C 1
ATOM 807 O O . THR A 1 116 ? -7.435 4.336 6.528 1.00 98.44 116 THR A O 1
ATOM 810 N N . LEU A 1 117 ? -7.510 3.243 8.482 1.00 98.38 117 LEU A N 1
ATOM 811 C CA . LEU A 1 117 ? -6.348 2.397 8.193 1.00 98.38 117 LEU A CA 1
ATOM 812 C C . LEU A 1 117 ? -6.634 1.426 7.042 1.00 98.38 117 LEU A C 1
ATOM 814 O O . LEU A 1 117 ? -5.793 1.283 6.161 1.00 98.38 117 LEU A O 1
ATOM 818 N N . ALA A 1 118 ? -7.817 0.809 7.006 1.00 98.31 118 ALA A N 1
ATOM 819 C CA . ALA A 1 118 ? -8.213 -0.067 5.906 1.00 98.31 118 ALA A CA 1
ATOM 820 C C . ALA A 1 118 ? -8.274 0.698 4.570 1.00 98.31 118 ALA A C 1
ATOM 822 O O . ALA A 1 118 ? -7.678 0.268 3.586 1.00 98.31 118 ALA A O 1
ATOM 823 N N . GLU A 1 119 ? -8.901 1.874 4.540 1.00 98.44 119 GLU A N 1
ATOM 824 C CA . GLU A 1 119 ? -8.923 2.754 3.360 1.00 98.44 119 GLU A CA 1
ATOM 825 C C . GLU A 1 119 ? -7.506 3.166 2.931 1.00 98.44 119 GLU A C 1
ATOM 827 O O . GLU A 1 119 ? -7.167 3.104 1.751 1.00 98.44 119 GLU A O 1
ATOM 832 N N . THR A 1 120 ? -6.645 3.511 3.892 1.00 98.25 120 THR A N 1
ATOM 833 C CA . THR A 1 120 ? -5.237 3.838 3.624 1.00 98.25 120 THR A CA 1
ATOM 834 C C . THR A 1 120 ? -4.491 2.641 3.043 1.00 98.25 120 THR A C 1
ATOM 836 O O . THR A 1 120 ? -3.708 2.817 2.117 1.00 98.25 120 THR A O 1
ATOM 839 N N . SER A 1 121 ? -4.738 1.421 3.534 1.00 98.44 121 SER A N 1
ATOM 840 C CA . SER A 1 121 ? -4.108 0.225 2.967 1.00 98.44 121 SER A CA 1
ATOM 841 C C . SER A 1 121 ? -4.473 0.028 1.499 1.00 98.44 121 SER A C 1
ATOM 843 O O . SER A 1 121 ? -3.592 -0.269 0.704 1.00 98.44 121 SER A O 1
ATOM 845 N N . VAL A 1 122 ? -5.726 0.276 1.109 1.00 98.50 122 VAL A N 1
ATOM 846 C CA . VAL A 1 122 ? -6.140 0.192 -0.299 1.00 98.50 122 VAL A CA 1
ATOM 847 C C . VAL A 1 122 ? -5.413 1.240 -1.139 1.00 98.50 122 VAL A C 1
ATOM 849 O O . VAL A 1 122 ? -4.782 0.883 -2.127 1.00 98.50 122 VAL A O 1
ATOM 852 N N . ALA A 1 123 ? -5.400 2.503 -0.707 1.00 98.38 123 ALA A N 1
ATOM 853 C CA . ALA A 1 123 ? -4.713 3.568 -1.440 1.00 98.38 123 ALA A CA 1
ATOM 854 C C . ALA A 1 123 ? -3.198 3.316 -1.578 1.00 98.38 123 ALA A C 1
ATOM 856 O O . ALA A 1 123 ? -2.605 3.578 -2.620 1.00 98.38 123 ALA A O 1
ATOM 857 N N . VAL A 1 124 ? -2.553 2.785 -0.533 1.00 98.44 124 VAL A N 1
ATOM 858 C CA . VAL A 1 124 ? -1.131 2.412 -0.587 1.00 98.44 124 VAL A CA 1
ATOM 859 C C . VAL A 1 124 ? -0.922 1.215 -1.516 1.00 98.44 124 VAL A C 1
ATOM 861 O O . VAL A 1 124 ? 0.060 1.197 -2.250 1.00 98.44 124 VAL A O 1
ATOM 864 N N . ALA A 1 125 ? -1.834 0.238 -1.532 1.00 98.44 125 ALA A N 1
ATOM 865 C CA . ALA A 1 125 ? -1.754 -0.880 -2.466 1.00 98.44 125 ALA A CA 1
ATOM 866 C C . ALA A 1 125 ? -1.818 -0.395 -3.920 1.00 98.44 125 ALA A C 1
ATOM 868 O O . ALA A 1 125 ? -0.945 -0.754 -4.701 1.00 98.44 125 ALA A O 1
ATOM 869 N N . GLU A 1 126 ? -2.767 0.485 -4.249 1.00 98.50 126 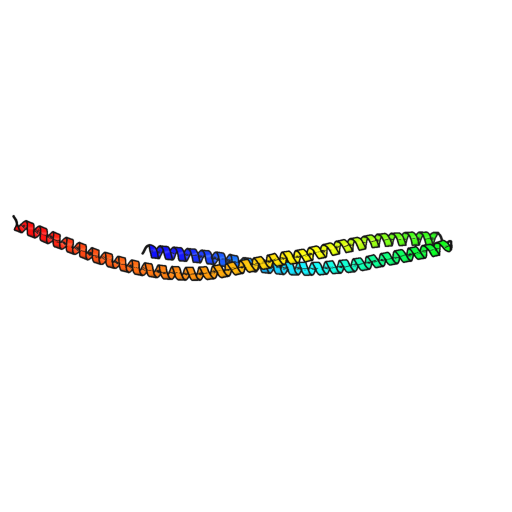GLU A N 1
ATOM 870 C CA . GLU A 1 126 ? -2.906 1.078 -5.587 1.00 98.50 126 GLU A CA 1
ATOM 871 C C . GLU A 1 126 ? -1.626 1.801 -6.040 1.00 98.50 126 GLU A C 1
ATOM 873 O O . GLU A 1 126 ? -1.202 1.646 -7.184 1.00 98.50 126 GLU A O 1
ATOM 878 N N . LEU A 1 127 ? -0.962 2.543 -5.143 1.00 97.94 127 LEU A N 1
ATOM 879 C CA . LEU A 1 127 ? 0.340 3.157 -5.436 1.00 97.94 127 LEU A CA 1
ATOM 880 C C . LEU A 1 127 ? 1.417 2.104 -5.728 1.00 97.94 127 LEU A C 1
ATOM 882 O O . LEU A 1 127 ? 2.203 2.267 -6.657 1.00 97.94 127 LEU A O 1
ATOM 886 N N . GLY A 1 128 ? 1.450 1.019 -4.954 1.00 98.44 128 GLY A N 1
ATOM 887 C CA . GLY A 1 128 ? 2.391 -0.077 -5.172 1.00 98.44 128 GLY A CA 1
ATOM 888 C C . GLY A 1 128 ? 2.166 -0.802 -6.502 1.00 98.44 128 GLY A C 1
ATOM 889 O O . GLY A 1 128 ? 3.135 -1.107 -7.192 1.00 98.44 128 GLY A O 1
ATOM 890 N N . GLU A 1 129 ? 0.909 -1.035 -6.890 1.00 98.56 129 GLU A N 1
ATOM 891 C CA . GLU A 1 129 ? 0.556 -1.609 -8.198 1.00 98.56 129 GLU A CA 1
ATOM 892 C C . GLU A 1 129 ? 0.967 -0.682 -9.349 1.00 98.56 129 GLU A C 1
ATOM 894 O O . GLU A 1 129 ? 1.522 -1.150 -10.344 1.00 98.56 129 GLU A O 1
ATOM 899 N N . ALA A 1 130 ? 0.752 0.629 -9.200 1.00 98.38 130 ALA A N 1
ATOM 900 C CA . ALA A 1 130 ? 1.140 1.618 -10.201 1.00 98.38 130 ALA A CA 1
ATOM 901 C C . ALA A 1 130 ? 2.663 1.674 -10.413 1.00 98.38 130 ALA A C 1
ATOM 903 O O . ALA A 1 130 ? 3.110 1.681 -11.557 1.00 98.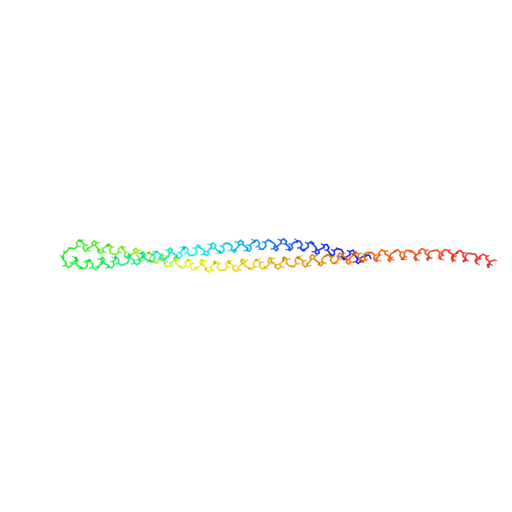38 130 ALA A O 1
ATOM 904 N N . GLU A 1 131 ? 3.457 1.650 -9.338 1.00 98.44 131 GLU A N 1
ATOM 905 C CA . GLU A 1 131 ? 4.928 1.623 -9.411 1.00 98.44 131 GLU A CA 1
ATOM 906 C C . GLU A 1 131 ? 5.453 0.332 -10.060 1.00 98.44 131 GLU A C 1
ATOM 908 O O . GLU A 1 131 ? 6.376 0.371 -10.875 1.00 98.44 131 GLU A O 1
ATOM 913 N N . VAL A 1 132 ? 4.840 -0.823 -9.761 1.00 98.69 132 VAL A N 1
ATOM 914 C CA . VAL A 1 132 ? 5.178 -2.081 -10.450 1.00 98.69 132 VAL A CA 1
ATOM 915 C C . VAL A 1 132 ? 4.879 -1.972 -11.943 1.00 98.69 132 VAL A C 1
ATOM 917 O O . VAL A 1 132 ? 5.748 -2.291 -12.752 1.00 98.69 132 VAL A O 1
ATOM 920 N N . ALA A 1 133 ? 3.695 -1.484 -12.315 1.00 98.50 133 ALA A N 1
ATOM 921 C CA . ALA A 1 133 ? 3.304 -1.339 -13.715 1.00 98.50 133 ALA A CA 1
ATOM 922 C C . ALA A 1 133 ? 4.197 -0.340 -14.475 1.00 98.50 133 ALA A C 1
ATOM 924 O O . ALA A 1 133 ? 4.592 -0.596 -15.615 1.00 98.50 133 ALA A O 1
ATOM 925 N N . GLU A 1 134 ? 4.559 0.785 -13.851 1.00 98.31 134 GLU A N 1
ATOM 926 C CA . GLU A 1 134 ? 5.515 1.742 -14.415 1.00 98.31 134 GLU A CA 1
ATOM 927 C C . GLU A 1 134 ? 6.893 1.096 -14.603 1.00 98.31 134 GLU A C 1
ATOM 929 O O . GLU A 1 134 ? 7.525 1.256 -15.654 1.00 98.31 134 GLU A O 1
ATOM 934 N N . GLY A 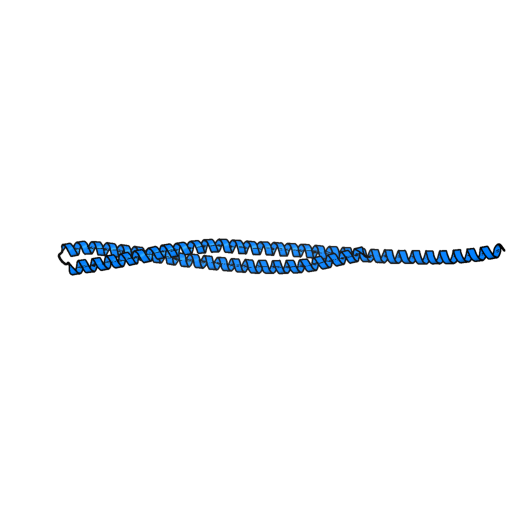1 135 ? 7.339 0.322 -13.614 1.00 98.56 135 GLY A N 1
ATOM 935 C CA . GLY A 1 135 ? 8.598 -0.398 -13.673 1.00 98.56 135 GLY A CA 1
ATOM 936 C C . GLY A 1 135 ? 8.646 -1.443 -14.790 1.00 98.56 135 GLY A C 1
ATOM 937 O O . GLY A 1 135 ? 9.623 -1.488 -15.541 1.00 98.56 135 GLY A O 1
ATOM 938 N N . GLU A 1 136 ? 7.581 -2.227 -14.960 1.00 98.44 136 GLU A N 1
ATOM 939 C CA . GLU A 1 136 ? 7.418 -3.180 -16.067 1.00 98.44 136 GLU A CA 1
ATOM 940 C C . GLU A 1 136 ? 7.430 -2.476 -17.430 1.00 98.44 136 GLU A C 1
ATOM 942 O O . GLU A 1 136 ? 8.132 -2.913 -18.343 1.00 98.44 136 GLU A O 1
ATOM 947 N N . GLY A 1 137 ? 6.732 -1.342 -17.558 1.00 98.38 137 GLY A N 1
ATOM 948 C CA . GLY A 1 137 ? 6.735 -0.540 -18.783 1.00 98.38 137 GLY A CA 1
ATOM 949 C C . GLY A 1 137 ? 8.127 -0.013 -19.146 1.00 98.38 137 GLY A C 1
ATOM 950 O O . GLY A 1 137 ? 8.529 -0.058 -20.309 1.00 98.38 137 GLY A O 1
ATOM 951 N N . LYS A 1 138 ? 8.904 0.436 -18.154 1.00 98.38 138 LYS A N 1
ATOM 952 C CA . LYS A 1 138 ? 10.300 0.858 -18.350 1.00 98.38 138 LYS A CA 1
ATOM 953 C C . LYS A 1 138 ? 11.199 -0.310 -18.749 1.00 98.38 138 LYS A C 1
ATOM 955 O O . LYS A 1 138 ? 12.052 -0.142 -19.617 1.00 98.38 138 LYS A O 1
ATOM 960 N N . LEU A 1 139 ? 11.022 -1.485 -18.145 1.00 98.44 139 LEU A N 1
ATOM 961 C CA . LEU A 1 139 ? 11.783 -2.678 -18.521 1.00 98.44 139 LEU A CA 1
ATOM 962 C C . LEU A 1 139 ? 11.511 -3.064 -19.979 1.00 98.44 139 LEU A C 1
ATOM 964 O O . LEU A 1 139 ? 12.466 -3.178 -20.745 1.00 98.44 139 LEU A O 1
ATOM 968 N N . ALA A 1 140 ? 10.243 -3.127 -20.390 1.00 98.31 140 ALA A N 1
ATOM 969 C CA . ALA A 1 140 ? 9.872 -3.403 -21.777 1.00 98.31 140 ALA A CA 1
ATOM 970 C C . ALA A 1 140 ? 10.466 -2.371 -22.756 1.00 98.31 140 ALA A C 1
ATOM 972 O O . ALA A 1 140 ? 11.111 -2.743 -23.732 1.00 98.31 140 ALA A O 1
ATOM 973 N N . ALA A 1 141 ? 10.348 -1.072 -22.453 1.00 97.75 141 ALA A N 1
ATOM 974 C CA . ALA A 1 141 ? 10.937 -0.012 -23.279 1.00 97.75 141 ALA A CA 1
ATOM 975 C C . ALA A 1 141 ? 12.473 -0.101 -23.357 1.00 97.75 141 ALA A C 1
ATOM 977 O O . ALA A 1 141 ? 13.083 0.274 -24.357 1.00 97.75 141 ALA A O 1
ATOM 978 N N . SER A 1 142 ? 13.124 -0.580 -22.293 1.00 98.12 142 SER A N 1
ATOM 979 C CA . SER A 1 142 ? 14.573 -0.775 -22.292 1.00 98.12 142 SER A CA 1
ATOM 980 C C . SER A 1 142 ? 15.024 -1.975 -23.120 1.00 98.12 142 SER A C 1
ATOM 982 O O . SER A 1 142 ? 16.108 -1.916 -23.699 1.00 98.12 142 SER A O 1
ATOM 984 N N . GLU A 1 143 ? 14.214 -3.033 -23.180 1.00 97.94 143 GLU A N 1
ATOM 985 C CA . GLU A 1 143 ? 14.450 -4.190 -24.045 1.00 97.94 143 GLU A CA 1
ATOM 986 C C . GLU A 1 143 ? 14.303 -3.783 -25.512 1.00 97.94 143 GLU A C 1
ATOM 988 O O . GLU A 1 143 ? 15.245 -3.964 -26.278 1.00 97.94 143 GLU A O 1
ATOM 993 N N . GLU A 1 144 ? 13.208 -3.104 -25.866 1.00 97.75 144 GLU A N 1
ATOM 994 C CA . GLU A 1 144 ? 12.980 -2.572 -27.218 1.00 97.75 144 GLU A CA 1
ATOM 995 C C . GLU A 1 144 ? 14.125 -1.653 -27.667 1.00 97.75 144 GLU A C 1
ATOM 997 O O . GLU A 1 144 ? 14.709 -1.845 -28.731 1.00 97.75 144 GLU A O 1
ATOM 1002 N N . GLY A 1 145 ? 14.539 -0.702 -26.822 1.00 97.38 145 GLY A N 1
ATOM 1003 C CA . GLY A 1 145 ? 15.666 0.166 -27.162 1.00 97.38 145 GLY A CA 1
ATOM 1004 C C . GLY A 1 145 ? 17.005 -0.582 -27.254 1.00 97.38 145 GLY A C 1
ATOM 1005 O O . GLY A 1 145 ? 17.917 -0.141 -27.949 1.00 97.38 145 GLY A O 1
ATOM 1006 N N . ALA A 1 146 ? 17.185 -1.691 -26.530 1.00 97.25 146 ALA A N 1
ATOM 1007 C CA . ALA A 1 146 ? 18.389 -2.510 -26.677 1.00 97.25 146 ALA A CA 1
ATOM 1008 C C . ALA A 1 146 ? 18.413 -3.217 -28.041 1.00 97.25 146 ALA A C 1
ATOM 1010 O O . ALA A 1 146 ? 19.453 -3.196 -28.698 1.00 97.25 146 ALA A O 1
ATOM 1011 N N . GLU A 1 147 ? 17.277 -3.755 -28.488 1.00 97.81 147 GLU A N 1
ATOM 1012 C CA . GLU A 1 147 ? 17.122 -4.341 -29.825 1.00 97.81 147 GLU A CA 1
ATOM 1013 C C . GLU A 1 147 ? 17.356 -3.294 -30.928 1.00 97.81 147 GLU A C 1
ATOM 1015 O O . GLU A 1 147 ? 18.168 -3.517 -31.827 1.00 97.81 147 GLU A O 1
ATOM 1020 N N . GLU A 1 148 ? 16.747 -2.108 -30.811 1.00 96.56 148 GLU A N 1
ATOM 1021 C CA . GLU A 1 148 ? 16.929 -1.002 -31.767 1.00 96.56 148 GLU A CA 1
ATOM 1022 C C . GLU A 1 148 ? 18.393 -0.531 -31.828 1.00 96.56 148 GLU A C 1
ATOM 1024 O O . GLU A 1 148 ? 18.935 -0.235 -32.894 1.00 96.56 148 GLU A O 1
ATOM 1029 N N . SER A 1 149 ? 19.080 -0.495 -30.684 1.00 96.94 149 SER A N 1
ATOM 1030 C CA . SER A 1 149 ? 20.507 -0.174 -30.632 1.00 96.94 149 SER A CA 1
ATOM 1031 C C . SER A 1 149 ? 21.364 -1.198 -31.385 1.00 96.94 149 SER A C 1
ATOM 1033 O O . SER A 1 149 ? 22.295 -0.811 -32.097 1.00 96.94 149 SER A O 1
ATOM 1035 N N . GLU A 1 150 ? 21.066 -2.492 -31.248 1.00 97.12 150 GLU A N 1
ATOM 1036 C CA . GLU A 1 150 ? 21.776 -3.552 -31.969 1.00 97.12 150 GLU A CA 1
ATOM 1037 C C . GLU A 1 150 ? 21.545 -3.458 -33.483 1.00 97.12 150 GLU A C 1
ATOM 1039 O O . GLU A 1 150 ? 22.499 -3.599 -34.256 1.00 97.12 150 GLU A O 1
ATOM 1044 N N . GLU A 1 151 ? 20.318 -3.146 -33.906 1.00 96.94 151 GLU A N 1
ATOM 1045 C CA . GLU A 1 151 ? 19.975 -2.917 -35.312 1.00 96.94 151 GLU A CA 1
ATOM 1046 C C . GLU A 1 151 ? 20.746 -1.723 -35.893 1.00 96.94 151 GLU A C 1
ATOM 1048 O O . GLU A 1 151 ? 21.477 -1.881 -36.876 1.00 96.94 151 GLU A O 1
ATOM 1053 N N . LEU A 1 152 ? 20.693 -0.560 -35.233 1.00 96.00 152 LEU A N 1
ATOM 1054 C CA . LEU A 1 152 ? 21.420 0.647 -35.648 1.00 96.00 152 LEU A CA 1
ATOM 1055 C C . LEU A 1 152 ? 22.937 0.423 -35.711 1.00 96.00 152 LEU A C 1
ATOM 1057 O O . LEU A 1 152 ? 23.616 0.955 -36.594 1.00 96.00 152 LEU A O 1
ATOM 1061 N N . ALA A 1 153 ? 23.490 -0.374 -34.792 1.00 96.31 153 ALA A N 1
ATOM 1062 C CA . ALA A 1 153 ? 24.902 -0.739 -34.828 1.00 96.31 153 ALA A CA 1
ATOM 1063 C C . ALA A 1 153 ? 25.226 -1.614 -36.051 1.00 96.31 153 ALA A C 1
ATOM 1065 O O . ALA A 1 153 ? 26.243 -1.401 -36.720 1.00 96.31 153 ALA A O 1
ATOM 1066 N N . GLY A 1 154 ? 24.358 -2.575 -36.378 1.00 96.12 154 GLY A N 1
ATOM 1067 C CA . GLY A 1 154 ? 24.472 -3.399 -37.582 1.00 96.12 154 GLY A CA 1
ATOM 1068 C C . GLY A 1 154 ? 24.428 -2.570 -38.869 1.00 96.12 154 GLY A C 1
ATOM 1069 O O . GLY A 1 154 ? 25.301 -2.715 -39.732 1.00 96.12 154 GLY A O 1
ATOM 1070 N N . GLU A 1 155 ? 23.468 -1.651 -38.977 1.00 95.75 155 GLU A N 1
ATOM 1071 C CA . GLU A 1 155 ? 23.355 -0.719 -40.106 1.00 95.75 155 GLU A CA 1
ATOM 1072 C C . GLU A 1 155 ? 24.577 0.200 -40.218 1.00 95.75 155 GLU A C 1
ATOM 1074 O O . GLU A 1 155 ? 25.144 0.367 -41.304 1.00 95.75 155 GLU A O 1
ATOM 1079 N N . GLY A 1 156 ? 25.037 0.752 -39.092 1.00 94.56 156 GLY A N 1
ATOM 1080 C CA . GLY A 1 156 ? 26.213 1.617 -39.035 1.00 94.56 156 GLY A CA 1
ATOM 1081 C C . GLY A 1 156 ? 27.484 0.923 -39.520 1.00 94.56 156 GLY A C 1
ATOM 1082 O O . GLY A 1 156 ? 28.251 1.504 -40.298 1.00 94.56 156 GLY A O 1
ATOM 1083 N N . LEU A 1 157 ? 27.683 -0.344 -39.141 1.00 94.38 157 LEU A N 1
ATOM 1084 C CA . LEU A 1 157 ? 28.763 -1.184 -39.667 1.00 94.38 157 LEU A CA 1
ATOM 1085 C C . LEU A 1 157 ? 28.642 -1.383 -41.183 1.00 94.38 157 LEU A C 1
ATOM 1087 O O . LEU A 1 157 ? 29.635 -1.211 -41.896 1.00 94.38 157 LEU A O 1
ATOM 1091 N N . GLY A 1 158 ? 27.442 -1.673 -41.691 1.00 93.81 158 GLY A N 1
ATOM 1092 C CA . GLY A 1 158 ? 27.190 -1.806 -43.129 1.00 93.81 158 GLY A CA 1
ATOM 1093 C C . GLY A 1 158 ? 27.540 -0.537 -43.917 1.00 93.81 158 GLY A C 1
ATOM 1094 O O . GLY A 1 158 ? 28.284 -0.592 -44.900 1.00 93.81 158 GLY A O 1
ATOM 1095 N N . LEU A 1 159 ? 27.085 0.626 -43.444 1.00 94.44 159 LEU A N 1
ATOM 1096 C CA . LEU A 1 159 ? 27.374 1.936 -44.045 1.00 94.44 159 LEU A CA 1
ATOM 1097 C C . LEU A 1 159 ? 28.863 2.306 -43.984 1.00 94.44 159 LEU A C 1
ATOM 1099 O O . LEU A 1 159 ? 29.383 2.976 -44.885 1.00 94.44 159 LEU A O 1
ATOM 1103 N N . MET A 1 160 ? 29.574 1.893 -42.932 1.00 92.62 160 MET A N 1
ATOM 1104 C CA . MET A 1 160 ? 31.024 2.074 -42.854 1.00 92.62 160 MET A CA 1
ATOM 1105 C C . MET A 1 160 ? 31.757 1.220 -43.884 1.00 92.62 160 MET A C 1
ATOM 1107 O O . MET A 1 160 ? 32.628 1.752 -44.570 1.00 92.62 160 MET A O 1
ATOM 1111 N N . VAL A 1 161 ? 31.386 -0.055 -44.042 1.00 93.50 161 VAL A N 1
ATOM 1112 C CA . VAL A 1 161 ? 31.986 -0.948 -45.048 1.00 93.50 161 VAL A CA 1
ATOM 1113 C C . VAL A 1 161 ? 31.768 -0.408 -46.461 1.00 93.50 161 VAL A C 1
ATOM 1115 O O . VAL A 1 161 ? 32.734 -0.295 -47.216 1.00 93.50 161 VAL A O 1
ATOM 1118 N N . MET A 1 162 ? 30.541 -0.001 -46.806 1.00 92.69 162 MET A N 1
ATOM 1119 C CA . MET A 1 162 ? 30.263 0.620 -48.110 1.00 92.69 162 MET A CA 1
ATOM 1120 C C . MET A 1 162 ? 31.061 1.910 -48.298 1.00 92.69 162 MET A C 1
ATOM 1122 O O . MET A 1 162 ? 31.700 2.096 -49.327 1.00 92.69 162 MET A O 1
ATOM 1126 N N . GLY A 1 163 ? 31.119 2.761 -47.272 1.00 92.12 163 GLY A N 1
ATOM 1127 C CA . GLY A 1 163 ? 31.898 3.993 -47.327 1.00 92.12 163 GLY A CA 1
ATOM 1128 C C . GLY A 1 163 ? 33.406 3.784 -47.498 1.00 92.12 163 GLY A C 1
ATOM 1129 O O . GLY A 1 163 ? 34.062 4.633 -48.094 1.00 92.12 163 GLY A O 1
ATOM 1130 N N . ILE A 1 164 ? 33.968 2.690 -46.973 1.00 90.69 164 ILE A N 1
ATOM 1131 C CA . ILE A 1 164 ? 35.368 2.310 -47.215 1.00 90.69 164 ILE A CA 1
ATOM 1132 C C . ILE A 1 164 ? 35.538 1.861 -48.668 1.00 90.69 164 ILE A C 1
ATOM 1134 O O . ILE A 1 164 ? 36.478 2.303 -49.321 1.00 90.69 164 ILE A O 1
ATOM 1138 N N . ALA A 1 165 ? 34.630 1.028 -49.183 1.00 91.38 165 ALA A N 1
ATOM 1139 C CA . ALA A 1 165 ? 34.678 0.565 -50.569 1.00 91.38 165 ALA A CA 1
ATOM 1140 C C . ALA A 1 165 ? 34.587 1.732 -51.571 1.00 91.38 165 ALA A C 1
ATOM 1142 O O . ALA A 1 165 ? 35.393 1.808 -52.495 1.00 91.38 165 ALA A O 1
ATOM 1143 N N . GLU A 1 166 ? 33.673 2.678 -51.344 1.00 91.62 166 GLU A N 1
ATOM 1144 C CA . GLU A 1 166 ? 33.541 3.902 -52.146 1.00 91.62 166 GLU A CA 1
ATOM 1145 C C . GLU A 1 166 ? 34.803 4.772 -52.085 1.00 91.62 166 GLU A C 1
ATOM 1147 O O . GLU A 1 166 ? 35.240 5.298 -53.106 1.00 91.62 166 GLU A O 1
ATOM 1152 N N . ALA A 1 167 ? 35.422 4.913 -50.908 1.00 90.50 167 ALA A N 1
ATOM 1153 C CA . ALA A 1 167 ? 36.648 5.695 -50.751 1.00 90.50 167 ALA A CA 1
ATOM 1154 C C . ALA A 1 167 ? 37.854 5.054 -51.457 1.00 90.50 167 ALA A C 1
ATOM 1156 O O . ALA A 1 167 ? 38.677 5.772 -52.022 1.00 90.50 167 ALA A O 1
ATOM 1157 N N . VAL A 1 168 ? 37.955 3.719 -51.440 1.00 91.88 168 VAL A N 1
ATOM 1158 C CA . VAL A 1 168 ? 38.972 2.979 -52.205 1.00 91.88 168 VAL A CA 1
ATOM 1159 C C . VAL A 1 168 ? 38.754 3.195 -53.701 1.00 91.88 168 VAL A C 1
ATOM 1161 O O . VAL A 1 168 ? 39.674 3.626 -54.382 1.00 91.88 168 VAL A O 1
ATOM 1164 N N . GLN A 1 169 ? 37.525 3.020 -54.192 1.00 93.00 169 GLN A N 1
ATOM 1165 C CA . GLN A 1 169 ? 37.209 3.238 -55.604 1.00 93.00 169 GLN A CA 1
ATOM 1166 C C . GLN A 1 169 ? 37.480 4.681 -56.057 1.00 93.00 169 GLN A C 1
ATOM 1168 O O . GLN A 1 169 ? 38.007 4.903 -57.143 1.00 93.00 169 GLN A O 1
ATOM 1173 N N . ALA A 1 170 ? 37.133 5.675 -55.235 1.00 91.12 170 ALA A N 1
ATOM 1174 C CA . ALA A 1 170 ? 37.405 7.078 -55.538 1.00 91.12 170 ALA A CA 1
ATOM 1175 C C . ALA A 1 170 ? 38.910 7.369 -55.620 1.00 91.12 170 ALA A C 1
ATOM 1177 O O . ALA A 1 170 ? 39.330 8.182 -56.440 1.00 91.12 170 ALA A O 1
ATOM 1178 N N . ARG A 1 171 ? 39.716 6.699 -54.789 1.00 91.75 171 ARG A N 1
ATOM 1179 C CA . ARG A 1 171 ? 41.173 6.804 -54.830 1.00 91.75 171 ARG A CA 1
ATOM 1180 C C . ARG A 1 171 ? 41.748 6.172 -56.093 1.00 91.75 171 ARG A C 1
ATOM 1182 O O . ARG A 1 171 ? 42.572 6.813 -56.732 1.00 91.75 171 ARG A O 1
ATOM 1189 N N . ASP A 1 172 ? 41.292 4.978 -56.463 1.00 92.38 172 ASP A N 1
ATOM 1190 C CA . ASP A 1 172 ? 41.744 4.302 -57.685 1.00 92.38 172 ASP A CA 1
ATOM 1191 C C . ASP A 1 172 ? 41.458 5.177 -58.923 1.00 92.38 172 ASP A C 1
ATOM 1193 O O . ASP A 1 172 ? 42.345 5.419 -59.737 1.00 92.38 172 ASP A O 1
ATOM 1197 N N . LEU A 1 173 ? 40.254 5.763 -59.009 1.00 92.50 173 LEU A N 1
ATOM 1198 C CA . LEU A 1 173 ? 39.888 6.706 -60.077 1.00 92.50 173 LEU A CA 1
ATOM 1199 C C . LEU A 1 173 ? 40.736 7.986 -60.073 1.00 92.50 173 LEU A C 1
ATOM 1201 O O . LEU A 1 173 ? 40.990 8.564 -61.128 1.00 92.50 173 LEU A O 1
ATOM 1205 N N . GLN A 1 174 ? 41.138 8.463 -58.894 1.00 92.69 174 GLN A N 1
ATOM 1206 C CA . GLN A 1 174 ? 42.009 9.627 -58.776 1.00 92.69 174 GLN A CA 1
ATOM 1207 C C . GLN A 1 174 ? 43.433 9.307 -59.249 1.00 92.69 174 GLN A C 1
ATOM 1209 O O . GLN A 1 174 ? 44.019 10.119 -59.958 1.00 92.69 174 GLN A O 1
ATOM 1214 N N . GLU A 1 175 ? 43.964 8.130 -58.910 1.00 92.56 175 GLU A N 1
ATOM 1215 C CA . GLU A 1 175 ? 45.278 7.671 -59.378 1.00 92.56 175 GLU A CA 1
ATOM 1216 C C . GLU A 1 175 ? 45.295 7.509 -60.913 1.00 92.56 175 GLU A C 1
ATOM 1218 O O . GLU A 1 175 ? 46.210 8.015 -61.562 1.00 92.56 175 GLU A O 1
ATOM 1223 N N . GLU A 1 176 ? 44.248 6.925 -61.511 1.00 91.50 176 GLU A N 1
ATOM 1224 C CA . GLU A 1 176 ? 44.089 6.853 -62.977 1.00 91.50 176 GLU A CA 1
ATOM 1225 C C . GLU A 1 176 ? 44.001 8.247 -63.627 1.00 91.50 176 GLU A C 1
ATOM 1227 O O . GLU A 1 176 ? 44.598 8.497 -64.677 1.00 91.50 176 GLU A O 1
ATOM 1232 N N . ALA A 1 177 ? 43.262 9.178 -63.015 1.00 90.38 177 ALA A N 1
ATOM 1233 C CA . ALA A 1 177 ? 43.145 10.546 -63.516 1.00 90.38 177 ALA A CA 1
ATOM 1234 C C . ALA A 1 177 ? 44.480 11.304 -63.463 1.00 90.38 177 ALA A C 1
ATOM 1236 O O . ALA A 1 177 ? 44.807 12.029 -64.407 1.00 90.38 177 ALA A O 1
ATOM 1237 N N . ASP A 1 178 ? 45.254 11.121 -62.392 1.00 91.75 178 ASP A N 1
ATOM 1238 C CA . ASP A 1 178 ? 46.581 11.715 -62.234 1.00 91.75 178 ASP A CA 1
ATOM 1239 C C . ASP A 1 178 ? 47.583 11.129 -63.254 1.00 91.75 178 ASP A C 1
ATOM 1241 O O . ASP A 1 178 ? 48.383 11.879 -63.822 1.00 91.75 178 ASP A O 1
ATOM 1245 N N . GLU A 1 179 ? 47.513 9.825 -63.556 1.00 90.19 179 GLU A N 1
ATOM 1246 C CA . GLU A 1 179 ? 48.335 9.174 -64.593 1.00 90.19 179 GLU A CA 1
ATOM 1247 C C . GLU A 1 179 ? 48.006 9.702 -65.999 1.00 90.19 179 GLU A C 1
ATOM 1249 O O . GLU A 1 179 ? 48.906 10.139 -66.722 1.00 90.19 179 GLU A O 1
ATOM 1254 N N . MET A 1 180 ? 46.721 9.778 -66.361 1.00 87.25 180 MET A N 1
ATOM 1255 C CA . MET A 1 180 ? 46.285 10.361 -67.640 1.00 87.25 180 MET A CA 1
ATOM 1256 C C . MET A 1 180 ? 46.665 11.846 -67.768 1.00 87.25 180 MET A C 1
ATOM 1258 O O . MET A 1 180 ? 47.026 12.325 -68.851 1.00 87.25 180 MET A O 1
ATOM 1262 N N . ALA A 1 181 ? 46.599 12.608 -66.672 1.00 87.88 181 ALA A N 1
ATOM 1263 C CA . ALA A 1 181 ? 47.035 14.003 -66.652 1.00 87.88 181 ALA A CA 1
ATOM 1264 C C . ALA A 1 181 ? 48.554 14.131 -66.871 1.00 87.88 181 ALA A C 1
ATOM 1266 O O . ALA A 1 181 ? 49.000 15.045 -67.567 1.00 87.88 181 ALA A O 1
ATOM 1267 N N . ALA A 1 182 ? 49.351 13.210 -66.324 1.00 86.19 182 ALA A N 1
ATOM 1268 C CA . ALA A 1 182 ? 50.793 13.174 -66.546 1.00 86.19 182 ALA A CA 1
ATOM 1269 C C . ALA A 1 182 ? 51.154 12.796 -67.995 1.00 86.19 182 ALA A C 1
ATOM 1271 O O . ALA A 1 182 ? 52.021 13.439 -68.591 1.00 86.19 182 ALA A O 1
ATOM 1272 N N . GLU A 1 183 ? 50.472 11.807 -68.580 1.00 84.00 183 GLU A N 1
ATOM 1273 C CA . GLU A 1 183 ? 50.687 11.372 -69.968 1.00 84.00 183 GLU A CA 1
ATOM 1274 C C . GLU A 1 183 ? 50.313 12.475 -70.973 1.00 84.00 183 GLU A C 1
ATOM 1276 O O . GLU A 1 183 ? 51.119 12.847 -71.826 1.00 84.00 183 GLU A O 1
ATOM 1281 N N . SER A 1 184 ? 49.147 13.105 -70.806 1.00 79.00 184 SER A N 1
ATOM 1282 C CA . SER A 1 184 ? 48.718 14.225 -71.661 1.00 79.00 184 SER A CA 1
ATOM 1283 C C . SER A 1 184 ? 49.617 15.466 -71.545 1.00 79.00 184 SER A C 1
ATOM 1285 O O . SER A 1 184 ? 49.833 16.181 -72.533 1.00 79.00 184 SER A O 1
ATOM 1287 N N . ALA A 1 185 ? 50.180 15.730 -70.361 1.00 77.94 185 ALA A N 1
ATOM 1288 C CA . ALA A 1 185 ? 51.177 16.781 -70.182 1.00 77.94 185 ALA A CA 1
ATOM 1289 C C . ALA A 1 185 ? 52.481 16.464 -70.934 1.00 77.94 185 ALA A C 1
ATOM 1291 O O . ALA A 1 185 ? 53.063 17.370 -71.534 1.00 77.94 185 ALA A O 1
ATOM 1292 N N . ALA A 1 186 ? 52.918 15.201 -70.947 1.00 74.19 186 ALA A N 1
ATOM 1293 C CA . ALA A 1 186 ? 54.091 14.766 -71.703 1.00 74.19 186 ALA A CA 1
ATOM 1294 C C . ALA A 1 186 ? 53.869 14.880 -73.222 1.00 74.19 186 ALA A C 1
ATOM 1296 O O . ALA A 1 186 ? 54.696 15.484 -73.908 1.00 74.19 186 ALA A O 1
ATOM 1297 N N . GLU A 1 187 ? 52.723 14.418 -73.735 1.00 76.38 187 GLU A N 1
ATOM 1298 C CA . GLU A 1 187 ? 52.364 14.545 -75.158 1.00 76.38 187 GLU A CA 1
ATOM 1299 C C . GLU A 1 187 ? 52.276 16.012 -75.616 1.00 76.38 187 GLU A C 1
ATOM 1301 O O . GLU A 1 187 ? 52.677 16.354 -76.729 1.00 76.38 187 GLU A O 1
ATOM 1306 N N . SER A 1 188 ? 51.789 16.913 -74.757 1.00 72.00 188 SER A N 1
ATOM 1307 C CA . SER A 1 188 ? 51.699 18.347 -75.071 1.00 72.00 188 SER A CA 1
ATOM 1308 C C . SER A 1 188 ? 53.073 19.018 -75.183 1.00 72.00 188 SER A C 1
ATOM 1310 O O . SER A 1 188 ? 53.250 19.929 -75.994 1.00 72.00 188 SER A O 1
ATOM 1312 N N . VAL A 1 189 ? 54.048 18.582 -74.380 1.00 70.62 189 VAL A N 1
ATOM 1313 C CA . VAL A 1 189 ? 55.439 19.057 -74.459 1.00 70.62 189 VAL A CA 1
ATOM 1314 C C . VAL A 1 189 ? 56.105 18.541 -75.735 1.00 70.62 189 VAL A C 1
ATOM 1316 O O . VAL A 1 189 ? 56.723 19.324 -76.455 1.00 70.62 189 VAL A O 1
ATOM 1319 N N . GLU A 1 190 ? 55.907 17.266 -76.070 1.00 65.00 190 GLU A N 1
ATOM 1320 C CA . GLU A 1 190 ? 56.456 16.652 -77.286 1.00 65.00 190 GLU A CA 1
ATOM 1321 C C . GLU A 1 190 ? 55.850 17.270 -78.566 1.00 65.00 190 GLU A C 1
ATOM 1323 O O . GLU A 1 190 ? 56.555 17.577 -79.530 1.00 65.00 190 GLU A O 1
ATOM 1328 N N . GLY A 1 191 ? 54.546 17.568 -78.555 1.00 62.69 191 GLY A N 1
ATOM 1329 C CA . GLY A 1 191 ? 53.862 18.272 -79.643 1.00 62.69 191 GLY A CA 1
ATOM 1330 C C . GLY A 1 191 ? 54.308 19.728 -79.827 1.00 62.69 191 GLY A C 1
ATOM 1331 O O . GLY A 1 191 ? 54.306 20.232 -80.952 1.00 62.69 191 GLY A O 1
ATOM 1332 N N . ALA A 1 192 ? 54.727 20.406 -78.754 1.00 58.72 192 ALA A N 1
ATOM 1333 C CA . ALA A 1 192 ? 55.285 21.756 -78.825 1.00 58.72 192 ALA A CA 1
ATOM 1334 C C . ALA A 1 192 ? 56.717 21.771 -79.391 1.00 58.72 192 ALA A C 1
ATOM 1336 O O . ALA A 1 192 ? 57.070 22.706 -80.111 1.00 58.72 192 ALA A O 1
ATOM 1337 N N . GLU A 1 193 ? 57.521 20.735 -79.129 1.00 55.69 193 GLU A N 1
ATOM 1338 C CA . GLU A 1 193 ? 58.857 20.572 -79.724 1.00 55.69 193 GLU A CA 1
ATOM 1339 C C . GLU A 1 193 ? 58.805 20.217 -81.219 1.00 55.69 193 GLU A C 1
ATOM 1341 O O . GLU A 1 193 ? 59.691 20.613 -81.972 1.00 55.69 193 GLU A O 1
ATOM 1346 N N . ALA A 1 194 ? 57.753 19.537 -81.683 1.00 55.50 194 ALA A N 1
ATOM 1347 C CA . ALA A 1 194 ? 57.564 19.209 -83.100 1.00 55.50 194 ALA A CA 1
ATOM 1348 C C . ALA A 1 194 ? 57.026 20.377 -83.962 1.00 55.50 194 ALA A C 1
ATOM 1350 O O . ALA A 1 194 ? 57.019 20.276 -85.191 1.00 55.50 194 ALA A O 1
ATOM 1351 N N . ALA A 1 195 ? 56.552 21.464 -83.341 1.00 52.50 195 ALA A N 1
ATOM 1352 C CA . ALA A 1 195 ? 55.918 22.605 -84.012 1.00 52.50 195 ALA A CA 1
ATOM 1353 C C . ALA A 1 195 ? 56.779 23.890 -84.058 1.00 52.50 195 ALA A C 1
ATOM 1355 O O . ALA A 1 195 ? 56.302 24.912 -84.563 1.00 52.50 195 ALA A O 1
ATOM 1356 N N . GLY A 1 196 ? 58.016 23.849 -83.545 1.00 42.22 196 GLY A N 1
ATOM 1357 C CA . GLY A 1 196 ? 59.032 24.910 -83.662 1.00 42.22 196 GLY A CA 1
ATOM 1358 C C . GLY A 1 196 ? 60.108 24.577 -84.688 1.00 42.22 196 GLY A C 1
ATOM 1359 O O . GLY A 1 196 ? 60.566 25.523 -85.369 1.00 42.22 196 GLY A O 1
#

Radius of gyration: 45.77 Å; chains: 1; bounding box: 97×31×138 Å

Sequence (196 aa):
MIQGVDAMAAAEAVAKLSRVVARAGAKDVLEGTKVLAASQDIASQSLAVGALSAEDLDLGLALAGIAGQLRAVTGVVDSLGTSVIAGFLDNRSEQLKRLAETVILRAGATGALARTLAETSVAVAELGEAEVAEGEGKLAASEEGAEESEELAGEGLGLMVMGIAEAVQARDLQEEADEMAAESAAESVEGAEAAG

Secondary structure (DSSP, 8-state):
-HHHHHHHHHHHHHHHHHHHHHHHHHHHHHHHHHHHHHHHHHHHHHHHHHHHHHHHHHHHHHHHHHHHHHHHHHHHHHHTT-HHHHHHHHHHHHHHHHHHHHHHHHHHHHHHHHHHHHHHHHHHHHHHHHHHHHHHHHHHHHHHHHHHHHHHHHHHHHHHHHHHHHHHHHHHHHHHHHHHHHHHHHHHHHHHHTT-

pLDDT: mean 93.47, std 9.16, range [42.22, 98.69]